Protein AF-A0A956MAB7-F1 (afdb_monomer)

Solvent-accessible surface area (backbone atoms only — not comparable to full-atom values): 13741 Å² total; per-residue (Å²): 109,73,68,58,56,50,53,51,51,50,54,50,52,55,70,69,35,67,64,70,61,47,49,61,51,50,52,51,50,52,50,54,28,49,24,45,18,50,66,54,43,54,78,48,31,44,80,53,11,63,65,54,69,24,70,67,49,50,51,52,26,51,51,50,52,51,51,53,50,50,58,40,40,75,70,73,56,81,72,71,64,54,64,58,54,50,52,50,41,56,52,46,49,50,51,51,51,52,50,43,53,55,43,59,75,68,66,63,94,67,61,44,68,36,81,35,53,45,53,61,56,67,74,43,52,90,70,72,66,57,66,68,52,43,61,41,47,49,49,24,47,50,38,32,52,50,8,60,57,35,34,77,78,36,53,67,51,7,50,50,32,37,54,26,14,54,23,35,30,52,47,36,51,52,49,51,51,53,53,50,49,55,52,48,55,52,52,51,53,50,53,50,26,51,49,51,28,46,41,57,75,65,69,60,57,47,88,78,48,85,70,55,76,79,88,81,68,63,89,82,61,54,70,67,58,37,49,53,50,28,56,62,47,57,64,59,56,66,68,58,51,55,51,51,59,62,68,69,57,79,131

pLDDT: mean 88.31, std 11.6, range [44.53, 98.56]

Secondary structure (DSSP, 8-state):
-HHHHHHHHHHHHHHH-HHHHHHHHHHHHHHHHHHHHHHHHHHHEES--TTTT-HHHHHHHHHHHHHHHHHHHHTT---SSHHHHHHHHHHHHHHHHHHHHHHHHTT----TT---EEHHHHHTGGGT--HHHIIIIIHHHHHHHHHHHHHHH-HHHHHHHHHHHHHHHHHHHHHHHHHHHHHHHHHHHHHHHHHHHHHHHH---TTTTTT---SSS-TT--HHHHHHHHHHHT---HHHHHHHHHHS---

Structure (mmCIF, N/CA/C/O backbone):
data_AF-A0A956MAB7-F1
#
_entry.id   AF-A0A956MAB7-F1
#
loop_
_atom_site.group_PDB
_atom_site.id
_atom_site.type_symbol
_atom_site.label_atom_id
_atom_site.label_alt_id
_atom_site.label_comp_id
_atom_site.label_asym_id
_atom_site.label_entity_id
_atom_site.label_seq_id
_atom_site.pdbx_PDB_ins_code
_atom_site.Cartn_x
_atom_site.Cartn_y
_atom_site.Cartn_z
_atom_site.occupancy
_atom_site.B_iso_or_equiv
_atom_site.auth_seq_id
_atom_site.auth_comp_id
_atom_site.auth_asym_id
_atom_site.auth_atom_id
_atom_site.pdbx_PDB_model_num
ATOM 1 N N . MET A 1 1 ? 14.364 19.807 41.928 1.00 77.69 1 MET A N 1
ATOM 2 C CA . MET A 1 1 ? 14.673 18.396 42.248 1.00 77.69 1 MET A CA 1
ATOM 3 C C . MET A 1 1 ? 13.519 17.436 41.933 1.00 77.69 1 MET A C 1
ATOM 5 O O . MET A 1 1 ? 13.716 16.604 41.065 1.00 77.69 1 MET A O 1
ATOM 9 N N . LYS A 1 2 ? 12.304 17.560 42.508 1.00 84.06 2 LYS A N 1
ATOM 10 C CA . LYS A 1 2 ? 11.172 16.647 42.184 1.00 84.06 2 LYS A CA 1
ATOM 11 C C . LYS A 1 2 ? 10.822 16.562 40.684 1.00 84.06 2 LYS A C 1
ATOM 13 O O . LYS A 1 2 ? 10.731 15.463 40.160 1.00 84.06 2 LYS A O 1
ATOM 18 N N . ARG A 1 3 ? 10.748 17.703 39.980 1.00 87.88 3 ARG A N 1
ATOM 19 C CA . ARG A 1 3 ? 10.489 17.728 38.523 1.00 87.88 3 ARG A CA 1
ATOM 20 C C . ARG A 1 3 ? 11.559 17.015 37.685 1.00 87.88 3 ARG A C 1
ATOM 22 O O . ARG A 1 3 ? 11.210 16.409 36.688 1.00 87.88 3 ARG A O 1
ATOM 29 N N . GLN A 1 4 ? 12.832 17.062 38.095 1.00 89.50 4 GLN A N 1
ATOM 30 C CA . GLN A 1 4 ? 13.919 16.366 37.387 1.00 89.50 4 GLN A CA 1
ATOM 31 C C . GLN A 1 4 ? 13.781 14.843 37.502 1.00 89.50 4 GLN A C 1
ATOM 33 O O . GLN A 1 4 ? 13.910 14.138 36.507 1.00 89.50 4 GLN A O 1
ATOM 38 N N . ILE A 1 5 ? 13.434 14.352 38.696 1.00 91.94 5 ILE A N 1
ATOM 39 C CA . ILE A 1 5 ? 13.221 12.921 38.948 1.00 91.94 5 ILE A CA 1
ATOM 40 C C . ILE A 1 5 ? 12.006 12.401 38.160 1.00 91.94 5 ILE A C 1
ATOM 42 O O . ILE A 1 5 ? 12.027 11.276 37.667 1.00 91.94 5 ILE A O 1
ATOM 46 N N . GLU A 1 6 ? 10.950 13.206 38.010 1.00 91.88 6 GLU A N 1
ATOM 47 C CA . GLU A 1 6 ? 9.780 12.844 37.194 1.00 91.88 6 GLU A CA 1
ATOM 48 C C . GLU A 1 6 ? 10.107 12.786 35.697 1.00 91.88 6 GLU A C 1
ATOM 50 O O . GLU A 1 6 ? 9.725 11.817 35.043 1.00 91.88 6 GLU A O 1
ATOM 55 N N . THR A 1 7 ? 10.872 13.746 35.164 1.00 91.38 7 THR A N 1
ATOM 56 C CA . THR A 1 7 ? 11.314 13.709 33.758 1.00 91.38 7 THR A CA 1
ATOM 57 C C . THR A 1 7 ? 12.232 12.526 33.455 1.00 91.38 7 THR A C 1
ATOM 59 O O . THR A 1 7 ? 12.091 11.908 32.404 1.00 91.38 7 THR A O 1
ATOM 62 N N . GLU A 1 8 ? 13.130 12.154 34.373 1.00 89.00 8 GLU A N 1
ATOM 63 C CA . GLU A 1 8 ? 14.005 10.984 34.196 1.00 89.00 8 GLU A CA 1
ATOM 64 C C . GLU A 1 8 ? 13.219 9.671 34.246 1.00 89.00 8 GLU A C 1
ATOM 66 O O . GLU A 1 8 ? 13.447 8.783 33.426 1.00 89.00 8 GLU A O 1
ATOM 71 N N . LYS A 1 9 ? 12.241 9.558 35.154 1.00 86.75 9 LYS A N 1
ATOM 72 C CA . LYS A 1 9 ? 11.353 8.388 35.214 1.00 86.75 9 LYS A CA 1
ATOM 73 C C . LYS A 1 9 ? 10.474 8.267 33.974 1.00 86.75 9 LYS A C 1
ATOM 75 O O . LYS A 1 9 ? 10.299 7.158 33.483 1.00 86.75 9 LYS A O 1
ATOM 80 N N . GLN A 1 10 ? 9.950 9.376 33.451 1.00 82.19 10 GLN A N 1
ATOM 81 C CA . GLN A 1 10 ? 9.183 9.371 32.202 1.00 82.19 10 GLN A CA 1
ATOM 82 C C . GLN A 1 10 ? 10.055 8.990 31.001 1.00 82.19 10 GLN A C 1
ATOM 84 O O . GLN A 1 10 ? 9.636 8.165 30.196 1.00 82.19 10 GLN A O 1
ATOM 89 N N . ALA A 1 11 ? 11.283 9.509 30.906 1.00 82.06 11 ALA A N 1
ATOM 90 C CA . ALA A 1 11 ? 12.219 9.123 29.850 1.00 82.06 11 ALA A CA 1
ATOM 91 C C . ALA A 1 11 ? 12.602 7.635 29.932 1.00 82.06 11 ALA A C 1
ATOM 93 O O . ALA A 1 11 ? 12.643 6.958 28.907 1.00 82.06 11 ALA A O 1
ATOM 94 N N . ALA A 1 12 ? 12.822 7.106 31.141 1.00 80.44 12 ALA A N 1
ATOM 95 C CA . ALA A 1 12 ? 13.094 5.687 31.356 1.00 80.44 12 ALA A CA 1
ATOM 96 C C . ALA A 1 12 ? 11.883 4.805 31.017 1.00 80.44 12 ALA A C 1
ATOM 98 O O . ALA A 1 12 ? 12.055 3.748 30.422 1.00 80.44 12 ALA A O 1
ATOM 99 N N . LEU A 1 13 ? 10.662 5.247 31.340 1.00 80.44 13 LEU A N 1
ATOM 100 C CA . LEU A 1 13 ? 9.434 4.527 30.997 1.00 80.44 13 LEU A CA 1
ATOM 101 C C . LEU A 1 13 ? 9.220 4.471 29.476 1.00 80.44 13 LEU A C 1
ATOM 103 O O . LEU A 1 13 ? 8.867 3.421 28.956 1.00 80.44 13 LEU A O 1
ATOM 107 N N . ILE A 1 14 ? 9.501 5.568 28.766 1.00 77.62 14 ILE A N 1
ATOM 108 C CA . ILE A 1 14 ? 9.440 5.626 27.296 1.00 77.62 14 ILE A CA 1
ATOM 109 C C . ILE A 1 14 ? 10.512 4.725 26.663 1.00 77.62 14 ILE A C 1
ATOM 111 O O . ILE A 1 14 ? 10.241 4.052 25.676 1.00 77.62 14 ILE A O 1
ATOM 115 N N . LEU A 1 15 ? 11.720 4.677 27.233 1.00 74.62 15 LEU A N 1
ATOM 116 C CA . LEU A 1 15 ? 12.797 3.792 26.769 1.00 74.62 15 LEU A CA 1
ATOM 117 C C . LEU A 1 15 ? 12.514 2.306 27.026 1.00 74.62 15 LEU A C 1
ATOM 119 O O . LEU A 1 15 ? 13.005 1.457 26.285 1.00 74.62 15 LEU A O 1
ATOM 123 N N . LEU A 1 16 ? 11.755 1.994 28.079 1.00 81.81 16 LEU A N 1
ATOM 124 C CA . LEU A 1 16 ? 11.389 0.630 28.457 1.00 81.81 16 LEU A CA 1
ATOM 125 C C . LEU A 1 16 ? 10.122 0.124 27.767 1.00 81.81 16 LEU A C 1
ATOM 127 O O . LEU A 1 16 ? 9.806 -1.052 27.931 1.00 81.81 16 LEU A O 1
ATOM 131 N N . ASP A 1 17 ? 9.411 0.964 27.010 1.00 82.50 17 ASP A N 1
ATOM 132 C CA . ASP A 1 17 ? 8.290 0.526 26.187 1.00 82.50 17 ASP A CA 1
ATOM 133 C C . ASP A 1 17 ? 8.794 0.109 24.790 1.00 82.50 17 ASP A C 1
ATOM 135 O O . ASP A 1 17 ? 8.961 0.960 23.907 1.00 82.50 17 ASP A O 1
ATOM 139 N N . PRO A 1 18 ? 9.052 -1.194 24.543 1.00 79.25 18 PRO A N 1
ATOM 140 C CA . PRO A 1 18 ? 9.514 -1.655 23.237 1.00 79.25 18 PRO A CA 1
ATOM 141 C C . PRO A 1 18 ? 8.520 -1.302 22.124 1.00 79.25 18 PRO A C 1
ATOM 143 O O . PRO A 1 18 ? 8.927 -1.123 20.976 1.00 79.25 18 PRO A O 1
ATOM 146 N N . TYR A 1 19 ? 7.231 -1.148 22.441 1.00 83.19 19 TYR A N 1
ATOM 147 C CA . TYR A 1 19 ? 6.206 -0.820 21.456 1.00 83.19 19 TYR A CA 1
ATOM 148 C C . TYR A 1 19 ? 6.326 0.625 20.962 1.00 83.19 19 TYR A C 1
ATOM 150 O O . TYR A 1 19 ? 6.157 0.872 19.765 1.00 83.19 19 TYR A O 1
ATOM 158 N N . GLY A 1 20 ? 6.721 1.555 21.838 1.00 84.69 20 GLY A N 1
ATOM 159 C CA . GLY A 1 20 ? 6.906 2.966 21.498 1.00 84.69 20 GLY A CA 1
ATOM 160 C C . GLY A 1 20 ? 8.005 3.214 20.458 1.00 84.69 20 GLY A C 1
ATOM 161 O O . GLY A 1 20 ? 7.864 4.097 19.615 1.00 84.69 20 GLY A O 1
ATOM 162 N N . VAL A 1 21 ? 9.078 2.412 20.463 1.00 85.81 21 VAL A N 1
ATOM 163 C CA . VAL A 1 21 ? 10.173 2.512 19.474 1.00 85.81 21 VAL A CA 1
ATOM 164 C C . VAL A 1 21 ? 9.879 1.702 18.207 1.00 85.81 21 VAL A C 1
ATOM 166 O O . VAL A 1 21 ? 10.223 2.127 17.102 1.00 85.81 21 VAL A O 1
ATOM 169 N N . LEU A 1 22 ? 9.218 0.547 18.332 1.00 88.31 22 LEU A N 1
ATOM 170 C CA . LEU A 1 22 ? 8.897 -0.306 17.184 1.00 88.31 22 LEU A CA 1
ATOM 171 C C . LEU A 1 22 ? 7.858 0.328 16.257 1.00 88.31 22 LEU A C 1
ATOM 173 O O . LEU A 1 22 ? 7.963 0.194 15.040 1.00 88.31 22 LEU A O 1
ATOM 177 N N . GLN A 1 23 ? 6.879 1.050 16.799 1.00 88.75 23 GLN A N 1
ATOM 178 C CA . GLN A 1 23 ? 5.820 1.662 16.003 1.00 88.75 23 GLN A CA 1
ATOM 179 C C . GLN A 1 23 ? 6.329 2.678 14.952 1.00 88.75 23 GLN A C 1
ATOM 181 O O . GLN A 1 23 ? 6.005 2.505 13.772 1.00 88.75 23 GLN A O 1
ATOM 186 N N . PRO A 1 24 ? 7.138 3.706 15.288 1.00 91.38 24 PRO A N 1
ATOM 187 C CA . PRO A 1 24 ? 7.669 4.633 14.287 1.00 91.38 24 PRO A CA 1
ATOM 188 C C . PRO A 1 24 ? 8.590 3.933 13.281 1.00 91.38 24 PRO A C 1
ATOM 190 O O . PRO A 1 24 ? 8.594 4.298 12.105 1.00 91.38 24 PRO A O 1
ATOM 193 N N . LEU A 1 25 ? 9.322 2.897 13.707 1.00 91.12 25 LEU A N 1
ATOM 194 C CA . LEU A 1 25 ? 10.150 2.089 12.813 1.00 91.12 25 LEU A CA 1
ATOM 195 C C . LEU A 1 25 ? 9.299 1.320 11.791 1.00 91.12 25 LEU A C 1
ATOM 197 O O . LEU A 1 25 ? 9.624 1.315 10.605 1.00 91.12 25 LEU A O 1
ATOM 201 N N . LEU A 1 26 ? 8.193 0.712 12.226 1.00 90.12 26 LEU A N 1
ATOM 202 C CA . LEU A 1 26 ? 7.250 0.026 11.342 1.00 90.12 26 LEU A CA 1
ATOM 203 C C . LEU A 1 26 ? 6.593 0.998 10.360 1.00 90.12 26 LEU A C 1
ATOM 205 O O . LEU A 1 26 ? 6.512 0.687 9.173 1.00 90.12 26 LEU A O 1
ATOM 209 N N . PHE A 1 27 ? 6.194 2.191 10.813 1.00 92.06 27 PHE A N 1
ATOM 210 C CA . PHE A 1 27 ? 5.664 3.228 9.921 1.00 92.06 27 PHE A CA 1
ATOM 211 C C . PHE A 1 27 ? 6.694 3.682 8.889 1.00 92.06 27 PHE A C 1
ATOM 213 O O . PHE A 1 27 ? 6.366 3.821 7.710 1.00 92.06 27 PHE A O 1
ATOM 220 N N . PHE A 1 28 ? 7.944 3.875 9.309 1.00 93.88 28 PHE A N 1
ATOM 221 C CA . PHE A 1 28 ? 9.033 4.206 8.398 1.00 93.88 28 PHE A CA 1
ATOM 222 C C . PHE A 1 28 ? 9.248 3.096 7.364 1.00 93.88 28 PHE A C 1
ATOM 224 O O . PHE A 1 28 ? 9.300 3.362 6.164 1.00 93.88 28 PHE A O 1
ATOM 231 N N . PHE A 1 29 ? 9.293 1.839 7.804 1.00 9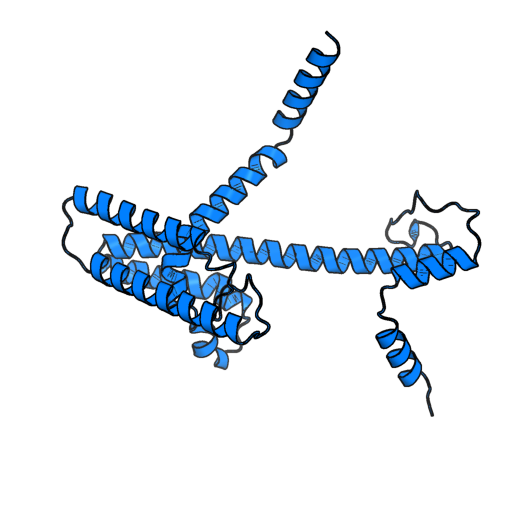4.31 29 PHE A N 1
ATOM 232 C CA . PHE A 1 29 ? 9.450 0.689 6.920 1.00 94.31 29 PHE A CA 1
ATOM 233 C C . PHE A 1 29 ? 8.279 0.540 5.936 1.00 94.31 29 PHE A C 1
ATOM 235 O O . PHE A 1 29 ? 8.487 0.306 4.743 1.00 94.31 29 PHE A O 1
ATOM 242 N N . GLN A 1 30 ? 7.045 0.748 6.398 1.00 94.12 30 GLN A N 1
ATOM 243 C CA . GLN A 1 30 ? 5.849 0.754 5.556 1.00 94.12 30 GLN A CA 1
ATOM 244 C C . GLN A 1 30 ? 5.873 1.901 4.533 1.00 94.12 30 GLN A C 1
ATOM 246 O O . GLN A 1 30 ? 5.451 1.717 3.390 1.00 94.12 30 GLN A O 1
ATOM 251 N N . ALA A 1 31 ? 6.389 3.074 4.909 1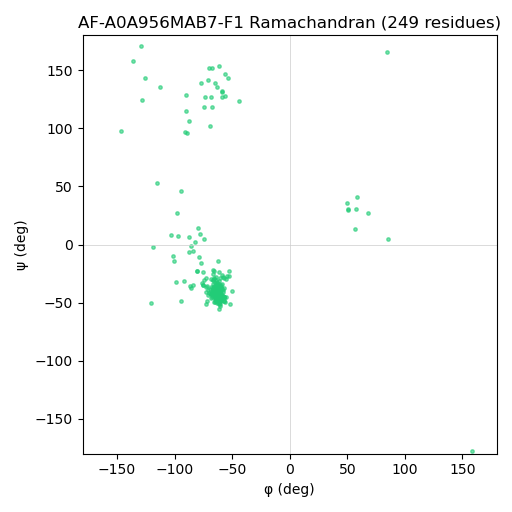.00 95.62 31 ALA A N 1
ATOM 252 C CA . ALA A 1 31 ? 6.548 4.197 3.992 1.00 95.62 31 ALA A CA 1
ATOM 253 C C . ALA A 1 31 ? 7.573 3.879 2.894 1.00 95.62 31 ALA A C 1
ATOM 255 O O . ALA A 1 31 ? 7.257 4.020 1.714 1.00 95.62 31 ALA A O 1
ATOM 256 N N . VAL A 1 32 ? 8.755 3.375 3.269 1.00 96.25 32 VAL A N 1
ATOM 257 C CA . VAL A 1 32 ? 9.825 3.017 2.323 1.00 96.25 32 VAL A CA 1
ATOM 258 C C . VAL A 1 32 ? 9.370 1.922 1.362 1.00 96.25 32 VAL A C 1
ATOM 260 O O . VAL A 1 32 ? 9.464 2.091 0.146 1.00 96.25 32 VAL A O 1
ATOM 263 N N . THR A 1 33 ? 8.812 0.827 1.882 1.00 96.94 33 THR A N 1
ATOM 264 C CA . THR A 1 33 ? 8.261 -0.251 1.042 1.00 96.94 33 THR A CA 1
ATOM 265 C C . THR A 1 33 ? 7.133 0.258 0.148 1.00 96.94 33 THR A C 1
ATOM 267 O O . THR A 1 33 ? 7.063 -0.126 -1.017 1.00 96.94 33 THR A O 1
ATOM 270 N N . GLY A 1 34 ? 6.315 1.193 0.640 1.00 97.12 34 GLY A N 1
ATOM 271 C CA . GLY A 1 34 ? 5.271 1.860 -0.130 1.00 97.12 34 GLY A CA 1
ATOM 272 C C . GLY A 1 34 ? 5.780 2.767 -1.256 1.00 97.12 34 GLY A C 1
ATOM 273 O O . GLY A 1 34 ? 5.082 2.922 -2.263 1.00 97.12 34 GLY A O 1
ATOM 274 N N . TRP A 1 35 ? 6.960 3.377 -1.116 1.00 97.81 35 TRP A N 1
ATOM 275 C CA . TRP A 1 35 ? 7.603 4.164 -2.180 1.00 97.81 35 TRP A CA 1
ATOM 276 C C . TRP A 1 35 ? 8.215 3.279 -3.259 1.00 97.81 35 TRP A C 1
ATOM 278 O O . TRP A 1 35 ? 8.177 3.638 -4.430 1.00 97.81 35 TRP A O 1
ATOM 288 N N . VAL A 1 36 ? 8.749 2.116 -2.887 1.00 98.12 36 VAL A N 1
ATOM 289 C CA . VAL A 1 36 ? 9.256 1.146 -3.862 1.00 98.12 36 VAL A CA 1
ATOM 290 C C . VAL A 1 36 ? 8.088 0.488 -4.601 1.00 98.12 36 VAL A C 1
ATOM 292 O O . VAL A 1 36 ? 8.082 0.446 -5.830 1.00 98.12 36 VAL A O 1
ATOM 295 N N . SER A 1 37 ? 7.070 0.010 -3.881 1.00 98.06 37 SER A N 1
ATOM 296 C CA . SER A 1 37 ? 5.949 -0.739 -4.466 1.00 98.06 37 SER A CA 1
ATOM 297 C C . SER A 1 37 ? 5.140 0.083 -5.469 1.00 98.06 37 SER A C 1
ATOM 299 O O . SER A 1 37 ? 4.752 -0.437 -6.513 1.00 98.06 37 SER A O 1
ATOM 301 N N . VAL A 1 38 ? 4.933 1.382 -5.217 1.00 98.12 38 VAL A N 1
ATOM 302 C CA . VAL A 1 38 ? 4.117 2.229 -6.104 1.00 98.12 38 VAL A CA 1
ATOM 303 C C . VAL A 1 38 ? 4.696 2.318 -7.519 1.00 98.12 38 VAL A C 1
ATOM 305 O O . VAL A 1 38 ? 3.953 2.537 -8.473 1.00 98.12 38 VAL A O 1
ATOM 308 N N . THR A 1 39 ? 6.004 2.081 -7.672 1.00 98.00 39 THR A N 1
ATOM 309 C CA . THR A 1 39 ? 6.679 2.070 -8.978 1.00 98.00 39 THR A CA 1
ATOM 310 C C . THR A 1 39 ? 6.187 0.960 -9.900 1.00 98.00 39 THR A C 1
ATOM 312 O O . THR A 1 39 ? 6.133 1.156 -11.111 1.00 98.00 39 THR A O 1
ATOM 315 N N . VAL A 1 40 ? 5.762 -0.175 -9.336 1.00 98.12 40 VAL A N 1
ATOM 316 C CA . VAL A 1 40 ? 5.179 -1.293 -10.092 1.00 98.12 40 VAL A CA 1
ATOM 317 C C . VAL A 1 40 ? 3.653 -1.284 -10.047 1.00 98.12 40 VAL A C 1
ATOM 319 O O . VAL A 1 40 ? 3.010 -1.642 -11.031 1.00 98.12 40 VAL A O 1
ATOM 322 N N . GLU A 1 41 ? 3.047 -0.816 -8.952 1.00 98.12 41 GLU A N 1
ATOM 323 C CA . GLU A 1 41 ? 1.585 -0.791 -8.795 1.00 98.12 41 GLU A CA 1
ATOM 324 C C . GLU A 1 41 ? 0.888 0.019 -9.879 1.00 98.12 41 GLU A C 1
ATOM 326 O O . GLU A 1 41 ? -0.153 -0.405 -10.372 1.00 98.12 41 GLU A O 1
ATOM 331 N N . VAL A 1 42 ? 1.481 1.144 -10.285 1.00 98.12 42 VAL A N 1
ATOM 332 C CA . VAL A 1 42 ? 0.971 2.024 -11.349 1.00 98.12 42 VAL A CA 1
ATOM 333 C C . VAL A 1 42 ? 0.719 1.279 -12.667 1.00 98.12 42 VAL A C 1
ATOM 335 O O . VAL A 1 42 ? -0.160 1.679 -13.430 1.00 98.12 42 VAL A O 1
ATOM 338 N N . PHE A 1 43 ? 1.447 0.188 -12.921 1.00 98.12 43 PHE A N 1
ATOM 339 C CA . PHE A 1 43 ? 1.249 -0.670 -14.090 1.00 98.12 43 PHE A CA 1
ATOM 340 C C . PHE A 1 43 ? 0.284 -1.829 -13.831 1.00 98.12 43 PHE A C 1
ATOM 342 O O . PHE A 1 43 ? -0.406 -2.270 -14.745 1.00 98.12 43 PHE A O 1
ATOM 349 N N . LEU A 1 44 ? 0.236 -2.334 -12.598 1.00 97.94 44 LEU A N 1
ATOM 350 C CA . LEU A 1 44 ? -0.593 -3.483 -12.227 1.00 97.94 44 LEU A CA 1
ATOM 351 C C . LEU A 1 44 ? -2.053 -3.115 -11.980 1.00 97.94 44 LEU A C 1
ATOM 353 O O . LEU A 1 44 ? -2.914 -3.993 -12.048 1.00 97.94 44 LEU A O 1
ATOM 357 N N . ARG A 1 45 ? -2.334 -1.850 -11.658 1.00 97.81 45 ARG A N 1
ATOM 358 C CA . ARG A 1 45 ? -3.637 -1.422 -11.153 1.00 97.81 45 ARG A CA 1
ATOM 359 C C . ARG A 1 45 ? -4.117 -0.131 -11.796 1.00 97.81 45 ARG A C 1
ATOM 361 O O . ARG A 1 45 ? -3.331 0.680 -12.285 1.00 97.81 45 ARG A O 1
ATOM 368 N N . PHE A 1 46 ? -5.426 0.062 -11.744 1.00 96.81 46 PHE A N 1
ATOM 369 C CA . PHE A 1 46 ? -6.110 1.283 -12.148 1.00 96.81 46 PHE A CA 1
ATOM 370 C C . PHE A 1 46 ? -7.065 1.755 -11.035 1.00 96.81 46 PHE A C 1
ATOM 372 O O . PHE A 1 46 ? -7.235 1.082 -10.022 1.00 96.81 46 PHE A O 1
ATOM 379 N N . ASP A 1 47 ? -7.629 2.957 -11.159 1.00 96.88 47 ASP A N 1
ATOM 380 C CA . ASP A 1 47 ? -8.576 3.543 -10.191 1.00 96.88 47 ASP A CA 1
ATOM 381 C C . ASP A 1 47 ? -8.075 3.711 -8.741 1.00 96.88 47 ASP A C 1
ATOM 383 O O . ASP A 1 47 ? -8.814 3.543 -7.766 1.00 96.88 47 ASP A O 1
ATOM 387 N N . PHE A 1 48 ? -6.825 4.139 -8.565 1.00 98.00 48 PHE A N 1
ATOM 388 C CA . PHE A 1 48 ? -6.261 4.442 -7.243 1.00 98.00 48 PHE A CA 1
ATOM 389 C C . PHE A 1 48 ? -7.062 5.480 -6.450 1.00 98.00 48 PHE A C 1
ATOM 391 O O . PHE A 1 48 ? -7.599 6.437 -7.005 1.00 98.00 48 PHE A O 1
ATOM 398 N N . GLY A 1 49 ? -7.086 5.345 -5.126 1.00 97.81 49 GLY A N 1
ATOM 399 C CA . GLY A 1 49 ? -7.586 6.367 -4.212 1.00 97.81 49 GLY A CA 1
ATOM 400 C C . GLY A 1 49 ? -6.669 7.596 -4.133 1.00 97.81 49 GLY A C 1
ATOM 401 O O . GLY A 1 49 ? -5.452 7.513 -4.313 1.00 97.81 49 GLY A O 1
ATOM 402 N N . GLU A 1 50 ? -7.252 8.758 -3.831 1.00 97.56 50 GLU A N 1
ATOM 403 C CA . GLU A 1 50 ? -6.531 10.037 -3.787 1.00 97.56 50 GLU A CA 1
ATOM 404 C C . GLU A 1 50 ? -5.396 10.066 -2.755 1.00 97.56 50 GLU A C 1
ATOM 406 O O . GLU A 1 50 ? -4.304 10.561 -3.059 1.00 97.56 50 GLU A O 1
ATOM 411 N N . ARG A 1 51 ? -5.655 9.537 -1.549 1.00 96.94 51 ARG A N 1
ATOM 412 C CA . ARG A 1 51 ? -4.677 9.475 -0.454 1.00 96.94 51 ARG A CA 1
ATOM 413 C C . ARG A 1 51 ? -3.648 8.378 -0.687 1.00 96.94 51 ARG A C 1
ATOM 415 O O . ARG A 1 51 ? -2.488 8.552 -0.320 1.00 96.94 51 ARG A O 1
ATOM 422 N N . TYR A 1 52 ? -4.057 7.279 -1.320 1.00 96.88 52 TYR A N 1
ATOM 423 C CA . TYR A 1 52 ? -3.162 6.172 -1.643 1.00 96.88 52 TYR A CA 1
ATOM 424 C C . TYR A 1 52 ? -2.033 6.605 -2.587 1.00 96.88 52 TYR A C 1
ATOM 426 O O . TYR A 1 52 ? -0.856 6.383 -2.288 1.00 96.88 52 TYR A O 1
ATOM 434 N N . LEU A 1 53 ? -2.390 7.260 -3.699 1.00 97.44 53 LEU A N 1
ATOM 435 C CA . LEU A 1 53 ? -1.451 7.771 -4.701 1.00 97.44 53 LEU A CA 1
ATOM 436 C C . LEU A 1 53 ? -1.107 9.248 -4.446 1.00 97.44 53 LEU A C 1
ATOM 438 O O . LEU A 1 53 ? -1.166 10.071 -5.353 1.00 97.44 53 LEU A O 1
ATOM 442 N N . SER A 1 54 ? -0.807 9.619 -3.199 1.00 97.56 54 SER A N 1
ATOM 443 C CA . SER A 1 54 ? -0.520 11.015 -2.840 1.00 97.56 54 SER A CA 1
ATOM 444 C C . SER A 1 54 ? 0.708 11.582 -3.573 1.00 97.56 54 SER A C 1
ATOM 446 O O . SER A 1 54 ? 1.634 10.854 -3.933 1.00 97.56 54 SER A O 1
ATOM 448 N N . TRP A 1 55 ? 0.750 12.910 -3.755 1.00 97.75 55 TRP A N 1
ATOM 449 C CA . TRP A 1 55 ? 1.898 13.597 -4.371 1.00 97.75 55 TRP A CA 1
ATOM 450 C C . TRP A 1 55 ? 3.207 13.330 -3.631 1.00 97.75 55 TRP A C 1
ATOM 452 O O . TRP A 1 55 ? 4.236 13.140 -4.269 1.00 97.75 55 TRP A O 1
ATOM 462 N N . LEU A 1 56 ? 3.154 13.261 -2.298 1.00 97.38 56 LEU A N 1
ATOM 463 C CA . LEU A 1 56 ? 4.317 12.959 -1.470 1.00 97.38 56 LEU A CA 1
ATOM 464 C C . LEU A 1 56 ? 4.858 11.552 -1.760 1.00 97.38 56 LEU A C 1
ATOM 466 O O . LEU A 1 56 ? 6.060 11.379 -1.942 1.00 97.38 56 LEU A O 1
ATOM 470 N N . ARG A 1 57 ? 3.969 10.554 -1.860 1.00 97.00 57 ARG A N 1
ATOM 471 C CA . ARG A 1 57 ? 4.353 9.173 -2.175 1.00 97.00 57 ARG A CA 1
ATOM 472 C C . ARG A 1 57 ? 4.972 9.064 -3.570 1.00 97.00 57 ARG A C 1
ATOM 474 O O . ARG A 1 57 ? 5.990 8.397 -3.718 1.00 97.00 57 ARG A O 1
ATOM 481 N N . LEU A 1 58 ? 4.391 9.741 -4.566 1.00 97.88 58 LEU A N 1
ATOM 482 C CA . LEU A 1 58 ? 4.937 9.787 -5.927 1.00 97.88 58 LEU A CA 1
ATOM 483 C C . LEU A 1 58 ? 6.293 10.492 -5.981 1.00 97.88 58 LEU A C 1
ATOM 485 O O . LEU A 1 58 ? 7.214 9.978 -6.604 1.00 97.88 58 LEU A O 1
ATOM 489 N N . TYR A 1 59 ? 6.436 11.628 -5.297 1.00 98.06 59 TYR A N 1
ATOM 490 C CA . TYR A 1 59 ? 7.699 12.359 -5.224 1.00 98.06 59 TYR A CA 1
ATOM 491 C C . TYR A 1 59 ? 8.828 11.478 -4.680 1.00 98.06 59 TYR A C 1
ATOM 493 O O . TYR A 1 59 ? 9.869 11.354 -5.321 1.00 98.06 59 TYR A O 1
ATOM 501 N N . PHE A 1 60 ? 8.603 10.797 -3.552 1.00 98.12 60 PHE A N 1
ATOM 502 C CA . PHE A 1 60 ? 9.608 9.891 -2.996 1.00 98.12 60 PHE A CA 1
ATOM 503 C C . PHE A 1 60 ? 9.894 8.693 -3.902 1.00 98.12 60 PHE A C 1
ATOM 505 O O . PHE A 1 60 ? 11.054 8.311 -4.030 1.00 98.12 60 PHE A O 1
ATOM 512 N N . ALA A 1 61 ? 8.883 8.144 -4.579 1.00 97.56 61 ALA A N 1
ATOM 513 C CA . ALA A 1 61 ? 9.086 7.088 -5.567 1.00 97.56 61 ALA A CA 1
ATOM 514 C C . ALA A 1 61 ? 9.963 7.556 -6.744 1.00 97.56 61 ALA A C 1
ATOM 516 O O . ALA A 1 61 ? 10.888 6.846 -7.137 1.00 97.56 61 ALA A O 1
ATOM 517 N N . TYR A 1 62 ? 9.741 8.773 -7.261 1.00 97.31 62 TYR A N 1
ATOM 518 C CA . TYR A 1 62 ? 10.599 9.366 -8.293 1.00 97.31 62 TYR A CA 1
ATOM 519 C C . TYR A 1 62 ? 12.025 9.573 -7.794 1.00 97.31 62 TYR A C 1
ATOM 521 O O . TYR A 1 62 ? 12.966 9.189 -8.485 1.00 97.31 62 TYR A O 1
ATOM 529 N N . CYS A 1 63 ? 12.202 10.134 -6.593 1.00 97.00 63 CYS A N 1
ATOM 530 C CA . CYS A 1 63 ? 13.525 10.301 -5.999 1.00 97.00 63 CYS A CA 1
ATOM 531 C C . CYS A 1 63 ? 14.253 8.961 -5.890 1.00 97.00 63 CYS A C 1
ATOM 533 O O . CYS A 1 63 ? 15.420 8.878 -6.258 1.00 97.00 63 CYS A O 1
ATOM 535 N N . LEU A 1 64 ? 13.569 7.914 -5.425 1.00 95.88 64 LEU A N 1
ATOM 536 C CA . LEU A 1 64 ? 14.155 6.588 -5.254 1.00 95.88 64 LEU A CA 1
ATOM 537 C C . LEU A 1 64 ? 14.620 6.009 -6.598 1.00 95.88 64 LEU A C 1
ATOM 539 O O . LEU A 1 64 ? 15.757 5.558 -6.710 1.00 95.88 64 LEU A O 1
ATOM 543 N N . ILE A 1 65 ? 13.777 6.086 -7.630 1.00 93.50 65 ILE A N 1
ATOM 544 C CA . ILE A 1 65 ? 14.131 5.644 -8.984 1.00 93.50 65 ILE A CA 1
ATOM 545 C C . ILE A 1 65 ? 15.331 6.429 -9.525 1.00 93.50 65 ILE A C 1
ATOM 547 O O . ILE A 1 65 ? 16.266 5.831 -10.049 1.00 93.50 65 ILE A O 1
ATOM 551 N N . VAL A 1 66 ? 15.330 7.759 -9.395 1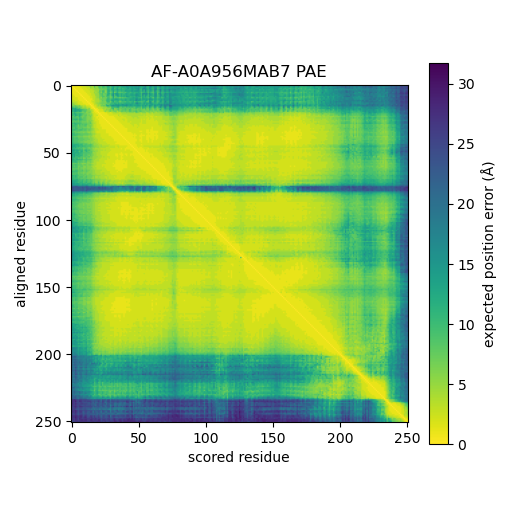.00 92.56 66 VAL A N 1
ATOM 552 C CA . VAL A 1 66 ? 16.437 8.604 -9.872 1.00 92.56 66 VAL A CA 1
ATOM 553 C C . VAL A 1 66 ? 17.735 8.250 -9.151 1.00 92.56 66 VAL A C 1
ATOM 555 O O . VAL A 1 66 ? 18.767 8.112 -9.801 1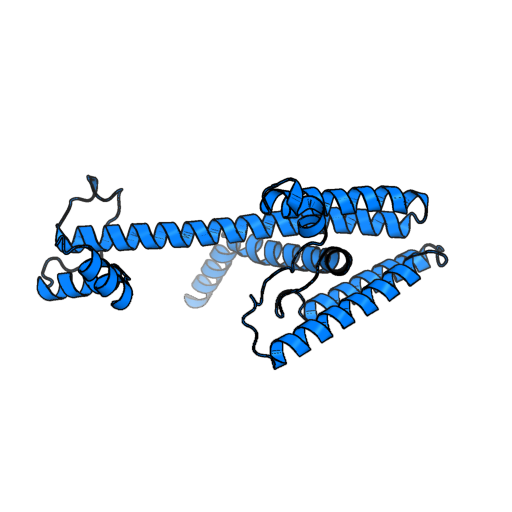.00 92.56 66 VAL A O 1
ATOM 558 N N . TRP A 1 67 ? 17.687 8.038 -7.834 1.00 93.75 67 TRP A N 1
ATOM 559 C CA . TRP A 1 67 ? 18.834 7.568 -7.056 1.00 93.75 67 TRP A CA 1
ATOM 560 C C . TRP A 1 67 ? 19.331 6.206 -7.536 1.00 93.75 67 TRP A C 1
ATOM 562 O O . TRP A 1 67 ? 20.533 6.020 -7.714 1.00 93.75 67 TRP A O 1
ATOM 572 N N . PHE A 1 68 ? 18.418 5.270 -7.789 1.00 90.75 68 PHE A N 1
ATOM 573 C CA . PHE A 1 68 ? 18.760 3.944 -8.288 1.00 90.75 68 PHE A CA 1
ATOM 574 C C . PHE A 1 68 ? 19.455 4.008 -9.657 1.00 90.75 68 PHE A C 1
ATOM 576 O O . PHE A 1 68 ? 20.508 3.397 -9.840 1.00 90.75 68 PHE A O 1
ATOM 583 N N . VAL A 1 69 ? 18.936 4.819 -10.586 1.00 88.38 69 VAL A N 1
ATOM 584 C CA . VAL A 1 69 ? 19.580 5.073 -11.886 1.00 88.38 69 VAL A CA 1
ATOM 585 C C . VAL A 1 69 ? 20.930 5.749 -11.720 1.00 88.38 69 VAL A C 1
ATOM 587 O O . VAL A 1 69 ? 21.882 5.358 -12.382 1.00 88.38 69 VAL A O 1
ATOM 590 N N . PHE A 1 70 ? 21.035 6.747 -10.844 1.00 90.00 70 PHE A N 1
ATOM 591 C CA . PHE A 1 70 ? 22.280 7.472 -10.610 1.00 90.00 70 PHE A CA 1
ATOM 592 C C . PHE A 1 70 ? 23.397 6.540 -10.125 1.00 90.00 70 PHE A C 1
ATOM 594 O O . PHE A 1 70 ? 24.490 6.539 -10.690 1.00 90.00 70 PHE A O 1
ATOM 601 N N . PHE A 1 71 ? 23.118 5.697 -9.126 1.00 88.56 71 PHE A N 1
ATOM 602 C CA . PHE A 1 71 ? 24.092 4.714 -8.645 1.00 88.56 71 PHE A CA 1
ATOM 603 C C . PHE A 1 71 ? 24.447 3.683 -9.714 1.00 88.56 71 PHE A C 1
ATOM 605 O O . PHE A 1 71 ? 25.596 3.252 -9.801 1.00 88.56 71 PHE A O 1
ATOM 612 N N . ASN A 1 72 ? 23.486 3.315 -10.558 1.00 85.12 72 ASN A N 1
ATOM 613 C CA . ASN A 1 72 ? 23.751 2.406 -11.656 1.00 85.12 72 ASN A CA 1
ATOM 614 C C . ASN A 1 72 ? 24.600 3.033 -12.775 1.00 85.12 72 ASN A C 1
ATOM 616 O O . ASN A 1 72 ? 25.518 2.397 -13.293 1.00 85.12 72 ASN A O 1
ATOM 620 N N . ALA A 1 73 ? 24.349 4.299 -13.096 1.00 86.88 73 ALA A N 1
ATOM 621 C CA . ALA A 1 73 ? 25.142 5.072 -14.038 1.00 86.88 73 ALA A CA 1
ATOM 622 C C . ALA A 1 73 ? 26.598 5.196 -13.572 1.00 86.88 73 ALA A C 1
ATOM 624 O O . ALA A 1 73 ? 27.517 5.026 -14.371 1.00 86.88 73 ALA A O 1
ATOM 625 N N . LEU A 1 74 ? 26.809 5.417 -12.268 1.00 87.75 74 LEU A N 1
ATOM 626 C CA . LEU A 1 74 ? 28.137 5.426 -11.651 1.00 87.75 74 LEU A CA 1
ATOM 627 C C . LEU A 1 74 ? 28.852 4.070 -11.791 1.00 87.75 74 LEU A C 1
ATOM 629 O O . LEU A 1 74 ? 30.071 4.021 -11.925 1.00 87.75 74 LEU A O 1
ATOM 633 N N . ALA A 1 75 ? 28.095 2.971 -11.818 1.00 83.44 75 ALA A N 1
ATOM 634 C CA . ALA A 1 75 ? 28.602 1.622 -12.060 1.00 83.44 75 ALA A CA 1
ATOM 635 C C . ALA A 1 75 ? 28.863 1.306 -13.556 1.00 83.44 75 ALA A C 1
ATOM 637 O O . ALA A 1 75 ? 29.084 0.147 -13.900 1.00 83.44 75 ALA A O 1
ATOM 638 N N . ASN A 1 76 ? 28.895 2.324 -14.432 1.00 70.31 76 ASN A N 1
ATOM 639 C CA . ASN A 1 76 ? 29.206 2.271 -15.872 1.00 70.31 76 ASN A CA 1
ATOM 640 C C . ASN A 1 76 ? 28.185 1.549 -16.772 1.00 70.31 76 ASN A C 1
ATOM 642 O O . ASN A 1 76 ? 28.551 1.082 -17.850 1.00 70.31 76 ASN A O 1
ATOM 646 N N . ASN A 1 77 ? 26.904 1.499 -16.393 1.00 68.19 77 ASN A N 1
ATOM 647 C CA . ASN A 1 77 ? 25.856 0.852 -17.197 1.00 68.19 77 ASN A CA 1
ATOM 648 C C . ASN A 1 77 ? 24.791 1.848 -17.699 1.00 68.19 77 ASN A C 1
ATOM 650 O O . ASN A 1 77 ? 23.595 1.689 -17.490 1.00 68.19 77 ASN A O 1
ATOM 654 N N . LEU A 1 78 ? 25.231 2.923 -18.363 1.00 59.28 78 LEU A N 1
ATOM 655 C CA . LEU A 1 78 ? 24.357 4.004 -18.852 1.00 59.28 78 LEU A CA 1
ATOM 656 C C . LEU A 1 78 ? 23.510 3.653 -20.098 1.00 59.28 78 LEU A C 1
ATOM 658 O O . LEU A 1 78 ? 22.811 4.520 -20.620 1.00 59.28 78 LEU A O 1
ATOM 662 N N . GLY A 1 79 ? 23.548 2.409 -20.581 1.00 66.88 79 GLY A N 1
ATOM 663 C CA . GLY A 1 79 ? 22.704 1.924 -21.677 1.00 66.88 79 GLY A CA 1
ATOM 664 C C . GLY A 1 79 ? 21.698 0.888 -21.179 1.00 66.88 79 GLY A C 1
ATOM 665 O O . GLY A 1 79 ? 22.074 -0.000 -20.425 1.00 66.88 79 GLY A O 1
ATOM 666 N N . GLY A 1 80 ? 20.430 0.977 -21.593 1.00 77.19 80 GLY A N 1
ATOM 667 C CA . GLY A 1 80 ? 19.442 -0.046 -21.240 1.00 77.19 80 GLY A CA 1
ATOM 668 C C . GLY A 1 80 ? 17.987 0.399 -21.322 1.00 77.19 80 GLY A C 1
ATOM 669 O O . GLY A 1 80 ? 17.666 1.533 -21.684 1.00 77.19 80 GLY A O 1
ATOM 670 N N . TRP A 1 81 ? 17.096 -0.518 -20.949 1.00 88.38 81 TRP A N 1
ATOM 671 C CA . TRP A 1 81 ? 15.643 -0.311 -20.939 1.00 88.38 81 TRP A CA 1
ATOM 672 C C . TRP A 1 81 ? 15.168 0.491 -19.724 1.00 88.38 81 TRP A C 1
ATOM 674 O O . TRP A 1 81 ? 14.023 0.949 -19.691 1.00 88.38 81 TRP A O 1
ATOM 684 N N . VAL A 1 82 ? 16.049 0.699 -18.741 1.00 88.31 82 VAL A N 1
ATOM 685 C CA . VAL A 1 82 ? 15.766 1.420 -17.494 1.00 88.31 82 VAL A CA 1
ATOM 686 C C . VAL A 1 82 ? 15.151 2.799 -17.756 1.00 88.31 82 VAL A C 1
ATOM 688 O O . VAL A 1 82 ? 14.081 3.098 -17.229 1.00 88.31 82 VAL A O 1
ATOM 691 N N . GLY A 1 83 ? 15.765 3.622 -18.614 1.00 88.38 83 GLY A N 1
ATOM 692 C CA . GLY A 1 83 ? 15.257 4.967 -18.914 1.00 88.38 83 GLY A CA 1
ATOM 693 C C . GLY A 1 83 ? 13.847 4.953 -19.516 1.00 88.38 83 GLY A C 1
ATOM 694 O O . GLY A 1 83 ? 12.994 5.753 -19.129 1.00 88.38 83 GLY A O 1
ATOM 695 N N . THR A 1 84 ? 13.572 3.993 -20.403 1.00 91.56 84 THR A N 1
ATOM 696 C CA . THR A 1 84 ? 12.253 3.815 -21.023 1.00 91.56 84 THR A CA 1
ATOM 697 C C . THR A 1 84 ? 11.198 3.429 -19.993 1.00 91.56 84 THR A C 1
ATOM 699 O O . THR A 1 84 ? 10.135 4.046 -19.956 1.00 91.56 84 THR A O 1
ATOM 702 N N . VAL A 1 85 ? 11.483 2.456 -19.121 1.00 92.44 85 VAL A N 1
ATOM 703 C CA . VAL A 1 85 ? 10.532 2.024 -18.082 1.00 92.44 85 VAL A CA 1
ATOM 704 C C . VAL A 1 85 ? 10.231 3.154 -17.100 1.00 92.44 85 VAL A C 1
ATOM 706 O O . VAL A 1 85 ? 9.082 3.335 -16.703 1.00 92.44 85 VAL A O 1
ATOM 709 N N . ILE A 1 86 ? 11.227 3.972 -16.763 1.00 92.50 86 ILE A N 1
ATOM 710 C CA . ILE A 1 86 ? 11.037 5.143 -15.901 1.00 92.50 86 ILE A CA 1
ATOM 711 C C . ILE A 1 86 ? 10.163 6.191 -16.582 1.00 92.50 86 ILE A C 1
ATOM 713 O O . ILE A 1 86 ? 9.241 6.712 -15.958 1.00 92.50 86 ILE A O 1
ATOM 717 N N . GLY A 1 87 ? 10.406 6.470 -17.865 1.00 94.62 87 GLY A N 1
ATOM 718 C CA . GLY A 1 87 ? 9.549 7.357 -18.650 1.00 94.62 87 GLY A CA 1
ATOM 719 C C . GLY A 1 87 ? 8.097 6.874 -18.668 1.00 94.62 87 GLY A C 1
ATOM 720 O O . GLY A 1 87 ? 7.183 7.654 -18.400 1.00 94.62 87 GLY A O 1
ATOM 721 N N . LEU A 1 88 ? 7.884 5.572 -18.889 1.00 96.62 88 LEU A N 1
ATOM 722 C CA . LEU A 1 88 ? 6.556 4.954 -18.830 1.00 96.62 88 LEU A CA 1
ATOM 723 C C . LEU A 1 88 ? 5.928 5.069 -17.437 1.00 96.62 88 LEU A C 1
ATOM 725 O O . LEU A 1 88 ? 4.738 5.361 -17.339 1.00 96.62 88 LEU A O 1
ATOM 729 N N . PHE A 1 89 ? 6.709 4.903 -16.368 1.00 96.81 89 PHE A N 1
ATOM 730 C CA . PHE A 1 89 ? 6.225 5.054 -14.996 1.00 96.81 89 PHE A CA 1
ATOM 731 C C . PHE A 1 89 ? 5.769 6.488 -14.713 1.00 96.81 89 PHE A C 1
ATOM 733 O O . PHE A 1 89 ? 4.677 6.692 -14.179 1.00 96.81 89 PHE A O 1
ATOM 740 N N . VAL A 1 90 ? 6.561 7.490 -15.104 1.00 97.69 90 VAL A N 1
ATOM 741 C CA . VAL A 1 90 ? 6.207 8.910 -14.937 1.00 97.69 90 VAL A CA 1
ATOM 742 C C . VAL A 1 90 ? 4.935 9.245 -15.715 1.00 97.69 90 VAL A C 1
ATOM 744 O O . VAL A 1 90 ? 4.027 9.870 -15.174 1.00 97.69 90 VAL A O 1
ATOM 747 N N . ILE A 1 91 ? 4.818 8.787 -16.962 1.00 98.19 91 ILE A N 1
ATOM 748 C CA . ILE A 1 91 ? 3.614 9.026 -17.768 1.00 98.19 91 ILE A CA 1
ATOM 749 C C . ILE A 1 91 ? 2.398 8.346 -17.127 1.00 98.19 91 ILE A C 1
ATOM 751 O O . ILE A 1 91 ? 1.381 9.000 -16.904 1.00 98.19 91 ILE A O 1
ATOM 755 N N . ALA A 1 92 ? 2.498 7.060 -16.788 1.00 98.06 92 ALA A N 1
ATOM 756 C CA . ALA A 1 92 ? 1.388 6.298 -16.222 1.00 98.06 92 ALA A CA 1
ATOM 757 C C . ALA A 1 92 ? 0.921 6.871 -14.873 1.00 98.06 92 ALA A C 1
ATOM 759 O O . ALA A 1 92 ? -0.277 7.029 -14.640 1.00 98.06 92 ALA A O 1
AT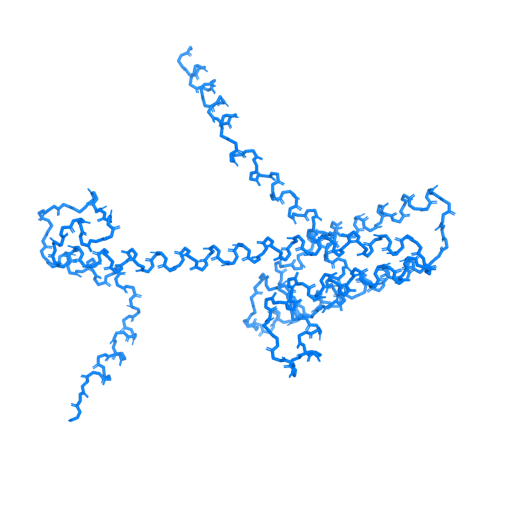OM 760 N N . SER A 1 93 ? 1.849 7.255 -13.997 1.00 97.88 93 SER A N 1
ATOM 761 C CA . SER A 1 93 ? 1.519 7.871 -12.705 1.00 97.88 93 SER A CA 1
ATOM 762 C C . SER A 1 93 ? 0.847 9.240 -12.862 1.00 97.88 93 SER A C 1
ATOM 764 O O . SER A 1 93 ? -0.119 9.520 -12.148 1.00 97.88 93 SER A O 1
ATOM 766 N N . LEU A 1 94 ? 1.275 10.067 -13.824 1.00 98.25 94 LEU A N 1
ATOM 767 C CA . LEU A 1 94 ? 0.592 11.323 -14.152 1.00 98.25 94 LEU A CA 1
ATOM 768 C C . LEU A 1 94 ? -0.816 11.081 -14.704 1.00 98.25 94 LEU A C 1
ATOM 770 O O . LEU A 1 94 ? -1.752 11.744 -14.257 1.00 98.25 94 LEU A O 1
ATOM 774 N N . VAL A 1 95 ? -0.989 10.101 -15.597 1.00 98.31 95 VAL A N 1
ATOM 775 C CA . VAL A 1 95 ? -2.306 9.707 -16.126 1.00 98.31 95 VAL A CA 1
ATOM 776 C C . VAL A 1 95 ? -3.251 9.321 -14.988 1.00 98.31 95 VAL A C 1
ATOM 778 O O . VAL A 1 95 ? -4.353 9.866 -14.905 1.00 98.31 95 VAL A O 1
ATOM 781 N N . HIS A 1 96 ? -2.810 8.471 -14.053 1.00 98.19 96 HIS A N 1
ATOM 782 C CA . HIS A 1 96 ? -3.617 8.111 -12.881 1.00 98.19 96 HIS A CA 1
ATOM 783 C C . HIS A 1 96 ? -3.965 9.327 -12.018 1.00 98.19 96 HIS A C 1
ATOM 785 O O . HIS A 1 96 ? -5.098 9.444 -11.553 1.00 98.19 96 HIS A O 1
ATOM 791 N N . ARG A 1 97 ? -3.041 10.279 -11.819 1.00 98.00 97 ARG A N 1
ATOM 792 C CA . ARG A 1 97 ? -3.356 11.512 -11.070 1.00 98.00 97 ARG A CA 1
ATOM 793 C C . ARG A 1 97 ? -4.370 12.387 -11.790 1.00 98.00 97 ARG A C 1
ATOM 795 O O . ARG A 1 97 ? -5.262 12.921 -11.131 1.00 98.00 97 ARG A O 1
ATOM 802 N N . THR A 1 98 ? -4.291 12.502 -13.111 1.00 98.12 98 THR A N 1
ATOM 803 C CA . THR A 1 98 ? -5.305 13.213 -13.895 1.00 98.12 98 THR A CA 1
ATOM 804 C C . THR A 1 98 ? -6.664 12.522 -13.790 1.00 98.12 98 THR A C 1
ATOM 806 O O . THR A 1 98 ? -7.664 13.204 -13.576 1.00 98.12 98 THR A O 1
ATOM 809 N N . MET A 1 99 ? -6.714 11.187 -13.844 1.00 97.88 99 MET A N 1
ATOM 810 C CA . MET A 1 99 ? -7.954 10.421 -13.658 1.00 97.88 99 MET A CA 1
ATOM 811 C C . MET A 1 99 ? -8.566 10.645 -12.269 1.00 97.88 99 MET A C 1
ATOM 813 O O . MET A 1 99 ? -9.754 10.952 -12.172 1.00 97.88 99 MET A O 1
ATOM 817 N N . ILE A 1 100 ? -7.760 10.596 -11.201 1.00 97.75 100 ILE A N 1
ATOM 818 C CA . ILE A 1 100 ? -8.212 10.902 -9.831 1.00 97.75 100 ILE A CA 1
ATOM 819 C C . ILE A 1 100 ? -8.772 12.323 -9.756 1.00 97.75 100 ILE A C 1
ATOM 821 O O . ILE A 1 100 ? -9.850 12.536 -9.205 1.00 97.75 100 ILE A O 1
ATOM 825 N N . PHE A 1 101 ? -8.071 13.298 -10.336 1.00 97.94 101 PHE A N 1
ATOM 826 C CA . PHE A 1 101 ? -8.522 14.686 -10.349 1.00 97.94 101 PHE A CA 1
ATOM 827 C C . PHE A 1 101 ? -9.863 14.842 -11.077 1.00 97.94 101 PHE A C 1
ATOM 829 O O . PHE A 1 101 ? -10.774 15.496 -10.569 1.00 97.94 101 PHE A O 1
ATOM 836 N N . MET A 1 102 ? -10.018 14.207 -12.241 1.00 98.00 102 MET A N 1
ATOM 837 C CA . MET A 1 102 ? -11.273 14.219 -12.995 1.00 98.00 102 MET A CA 1
ATOM 838 C C . MET A 1 102 ? -12.416 13.568 -12.210 1.00 98.00 102 MET A C 1
ATOM 840 O O . MET A 1 102 ? -13.508 14.134 -12.160 1.00 98.00 102 MET A O 1
ATOM 844 N N . ARG A 1 103 ? -12.160 12.436 -11.547 1.00 97.44 103 ARG A N 1
ATOM 845 C CA . ARG A 1 103 ? -13.139 11.742 -10.700 1.00 97.44 103 ARG A CA 1
ATOM 846 C C . ARG A 1 103 ? -13.572 12.588 -9.502 1.00 97.44 103 ARG A C 1
ATOM 848 O O . ARG A 1 103 ? -14.765 12.723 -9.241 1.00 97.44 103 ARG A O 1
ATOM 855 N N . ASN A 1 104 ? -12.629 13.254 -8.838 1.00 97.00 104 ASN A N 1
ATOM 856 C CA . ASN A 1 104 ? -12.921 14.152 -7.719 1.00 97.00 104 ASN A CA 1
ATOM 857 C C . ASN A 1 104 ? -13.781 15.350 -8.152 1.00 97.00 104 ASN A C 1
ATOM 859 O O . ASN A 1 104 ? -14.678 15.771 -7.421 1.00 97.00 104 ASN A O 1
ATOM 863 N N . ARG A 1 105 ? -13.580 15.876 -9.369 1.00 97.81 105 ARG A N 1
ATOM 864 C CA . ARG A 1 105 ? -14.455 16.930 -9.917 1.00 97.81 105 ARG A CA 1
ATOM 865 C C . ARG A 1 105 ? -15.883 16.448 -10.181 1.00 97.81 105 ARG A C 1
ATOM 867 O O . ARG A 1 105 ? -16.792 17.268 -10.141 1.00 97.81 105 ARG A O 1
ATOM 874 N N . ARG A 1 106 ? -16.086 15.149 -10.415 1.00 97.88 106 ARG A N 1
ATOM 875 C CA . ARG A 1 106 ? -17.409 14.529 -10.596 1.00 97.88 106 ARG A CA 1
ATOM 876 C C . ARG A 1 106 ? -18.101 14.154 -9.284 1.00 97.88 106 ARG A C 1
ATOM 878 O O . ARG A 1 106 ? -19.258 13.757 -9.330 1.00 97.88 106 ARG A O 1
ATOM 885 N N . GLN A 1 107 ? -17.428 14.300 -8.137 1.00 96.88 107 GLN A N 1
ATOM 886 C CA . GLN A 1 107 ? -17.955 13.926 -6.814 1.00 96.88 107 GLN A CA 1
ATOM 887 C C . GLN A 1 107 ? -18.357 12.440 -6.717 1.00 96.88 107 GLN A C 1
ATOM 889 O O . GLN A 1 107 ? -19.261 12.073 -5.966 1.00 96.88 107 GLN A O 1
ATOM 894 N N . GLU A 1 108 ? -17.685 11.566 -7.470 1.00 96.00 108 GLU A N 1
ATOM 895 C CA . GLU A 1 108 ? -17.900 10.123 -7.366 1.00 96.00 108 GLU A CA 1
ATOM 896 C C . GLU A 1 108 ? -17.386 9.628 -6.003 1.00 96.00 108 GLU A C 1
ATOM 898 O O . GLU A 1 108 ? -16.242 9.889 -5.619 1.00 96.00 108 GLU A O 1
ATOM 903 N N . LYS A 1 109 ? -18.234 8.916 -5.249 1.00 95.19 109 LYS A N 1
ATOM 904 C CA . LYS A 1 109 ? -17.856 8.337 -3.954 1.00 95.19 109 LYS A CA 1
ATOM 905 C C . LYS A 1 109 ? -16.866 7.195 -4.189 1.00 95.19 109 LYS A C 1
ATOM 907 O O . LYS A 1 109 ? -17.263 6.096 -4.560 1.00 95.19 109 LYS A O 1
ATOM 912 N N . TRP A 1 110 ? -15.582 7.454 -3.957 1.00 96.19 110 TRP A N 1
ATOM 913 C CA . TRP A 1 110 ? -14.518 6.455 -4.049 1.00 96.19 110 TRP A CA 1
ATOM 914 C C . TRP A 1 110 ? -13.708 6.397 -2.757 1.00 96.19 110 TRP A C 1
ATOM 916 O O . TRP A 1 110 ? -13.438 7.425 -2.131 1.00 96.19 110 TRP A O 1
ATOM 926 N N . HIS A 1 111 ? -13.280 5.200 -2.358 1.00 95.69 111 HIS A N 1
ATOM 927 C CA . HIS A 1 111 ? -12.506 5.038 -1.133 1.00 95.69 111 HIS A CA 1
ATOM 928 C C . HIS A 1 111 ? -11.118 5.683 -1.279 1.00 95.69 111 HIS A C 1
ATOM 930 O O . HIS A 1 111 ? -10.306 5.293 -2.122 1.00 95.69 111 HIS A O 1
ATOM 936 N N . SER A 1 112 ? -10.823 6.683 -0.445 1.00 96.50 112 SER A N 1
ATOM 937 C CA . SER A 1 112 ? -9.622 7.524 -0.585 1.00 96.50 112 SER A CA 1
ATOM 938 C C . SER A 1 112 ? -8.300 6.762 -0.418 1.00 96.50 112 SER A C 1
ATOM 940 O O . SER A 1 112 ? -7.299 7.135 -1.034 1.00 96.50 112 SER A O 1
ATOM 942 N N . TYR A 1 113 ? -8.301 5.676 0.359 1.00 95.50 113 TYR A N 1
ATOM 943 C CA . TYR A 1 113 ? -7.158 4.775 0.546 1.00 95.50 113 TYR A CA 1
ATOM 944 C C . TYR A 1 113 ? -7.200 3.534 -0.352 1.00 95.50 113 TYR A C 1
ATOM 946 O O . TYR A 1 113 ? -6.369 2.647 -0.180 1.00 95.50 113 TYR A O 1
ATOM 954 N N . SER A 1 114 ? -8.146 3.448 -1.299 1.00 96.12 114 SER A N 1
ATOM 955 C CA . SER A 1 114 ? -8.203 2.304 -2.213 1.00 96.12 114 SER A CA 1
ATOM 956 C C . SER A 1 114 ? -6.869 2.154 -2.955 1.00 96.12 114 SER A C 1
ATOM 958 O O . SER A 1 114 ? -6.402 3.122 -3.565 1.00 96.12 114 SER A O 1
ATOM 960 N N . PRO A 1 115 ? -6.253 0.962 -2.945 1.00 95.69 115 PRO A N 1
ATOM 961 C CA . PRO A 1 115 ? -5.016 0.718 -3.665 1.00 95.69 115 PRO A CA 1
ATOM 962 C C . PRO A 1 115 ? -5.238 0.508 -5.172 1.00 95.69 115 PRO A C 1
ATOM 964 O O . PRO A 1 115 ? -4.302 0.105 -5.856 1.00 95.69 115 PRO A O 1
ATOM 967 N N . GLY A 1 116 ? -6.452 0.755 -5.673 1.00 96.19 116 GLY A N 1
ATOM 968 C CA . GLY A 1 116 ? -6.846 0.514 -7.056 1.00 96.19 116 GLY A CA 1
ATOM 969 C C . GLY A 1 116 ? -7.281 -0.928 -7.311 1.00 96.19 116 GLY A C 1
ATOM 970 O O . GLY A 1 116 ? -7.032 -1.818 -6.493 1.00 96.19 116 GLY A O 1
ATOM 971 N N . VAL A 1 117 ? -7.924 -1.127 -8.458 1.00 96.31 117 VAL A N 1
ATOM 972 C CA . VAL A 1 117 ? -8.365 -2.423 -8.978 1.00 96.31 117 VAL A CA 1
ATOM 973 C C . VAL A 1 117 ? -7.246 -3.014 -9.832 1.00 96.31 117 VAL A C 1
ATOM 975 O O . VAL A 1 117 ? -6.691 -2.336 -10.699 1.00 96.31 117 VAL A O 1
ATOM 978 N N . GLY A 1 118 ? -6.871 -4.263 -9.566 1.00 96.38 118 GLY A N 1
ATOM 979 C CA . GLY A 1 118 ? -5.807 -4.950 -10.296 1.00 96.38 118 GLY A CA 1
ATOM 980 C C . GLY A 1 118 ? -6.250 -5.447 -11.671 1.00 96.38 118 GLY A C 1
ATOM 981 O O . GLY A 1 118 ? -7.313 -6.047 -11.817 1.00 96.38 118 GLY A O 1
ATOM 982 N N . TRP A 1 119 ? -5.394 -5.300 -12.684 1.00 96.88 119 TRP A N 1
ATOM 983 C CA . TRP A 1 119 ? -5.621 -5.913 -14.000 1.00 96.88 119 TRP A CA 1
ATOM 984 C C . TRP A 1 119 ? -5.735 -7.438 -13.912 1.00 96.88 119 TRP A C 1
ATOM 986 O O . TRP A 1 119 ? -6.515 -8.039 -14.648 1.00 96.88 119 TRP A O 1
ATOM 996 N N . LEU A 1 120 ? -4.995 -8.062 -12.986 1.00 95.38 120 LEU A N 1
ATOM 997 C CA . LEU A 1 120 ? -5.070 -9.504 -12.743 1.00 95.38 120 LEU A CA 1
ATOM 998 C C . LEU A 1 120 ? -6.427 -9.941 -12.201 1.00 95.38 120 LEU A C 1
ATOM 1000 O O . LEU A 1 120 ? -6.865 -11.037 -12.521 1.00 95.38 120 LEU A O 1
ATOM 1004 N N . GLU A 1 121 ? -7.097 -9.104 -11.415 1.00 94.94 121 GLU A N 1
ATOM 1005 C CA . GLU A 1 121 ? -8.439 -9.405 -10.922 1.00 94.94 121 GLU A CA 1
ATOM 1006 C C . GLU A 1 121 ? -9.442 -9.477 -12.073 1.00 94.94 121 GLU A C 1
ATOM 1008 O O . GLU A 1 121 ? -10.219 -10.423 -12.146 1.00 94.94 121 GLU A O 1
ATOM 1013 N N . ILE A 1 122 ? -9.368 -8.540 -13.022 1.00 95.56 122 ILE A N 1
ATOM 1014 C CA . ILE A 1 122 ? -10.194 -8.589 -14.233 1.00 95.56 122 ILE A CA 1
ATOM 1015 C C . ILE A 1 122 ? -9.824 -9.812 -15.077 1.00 95.56 122 ILE A C 1
ATOM 1017 O O . ILE A 1 122 ? -10.696 -10.573 -15.493 1.00 95.56 122 ILE A O 1
ATOM 1021 N N . ALA A 1 123 ? -8.529 -10.016 -15.328 1.00 95.62 123 ALA A N 1
ATOM 1022 C CA . ALA A 1 123 ? -8.047 -11.071 -16.214 1.00 95.62 123 ALA A CA 1
ATOM 1023 C C . ALA A 1 123 ? -8.314 -12.484 -15.669 1.00 95.62 123 ALA A C 1
ATOM 1025 O O . ALA A 1 123 ? -8.561 -13.403 -16.447 1.00 95.62 123 ALA A O 1
ATOM 1026 N N . LEU A 1 124 ? -8.269 -12.662 -14.345 1.00 95.12 124 LEU A N 1
ATOM 1027 C CA . LEU A 1 124 ? -8.506 -13.931 -13.651 1.00 95.12 124 LEU A CA 1
ATOM 1028 C C . LEU A 1 124 ? -9.892 -14.007 -13.001 1.00 95.12 124 LEU A C 1
ATOM 1030 O O . LEU A 1 124 ? -10.164 -14.972 -12.291 1.00 95.12 124 LEU A O 1
ATOM 1034 N N . GLY A 1 125 ? -10.782 -13.042 -13.248 1.00 92.19 125 GLY A N 1
ATOM 1035 C CA . GLY A 1 125 ? -12.115 -13.009 -12.636 1.00 92.19 125 GLY A CA 1
ATOM 1036 C C . GLY A 1 125 ? -12.943 -14.264 -12.930 1.00 92.19 125 GLY A C 1
ATOM 1037 O O . GLY A 1 125 ? -13.730 -14.707 -12.100 1.00 92.19 125 GLY A O 1
ATOM 1038 N N . TRP A 1 126 ? -12.690 -14.917 -14.067 1.00 95.69 126 TRP A N 1
ATOM 1039 C CA . TRP A 1 126 ? -13.312 -16.192 -14.439 1.00 95.69 126 TRP A CA 1
ATOM 1040 C C . TRP A 1 126 ? -12.909 -17.370 -13.533 1.00 95.69 126 TRP A C 1
ATOM 1042 O O . TRP A 1 126 ? -13.637 -18.359 -13.443 1.00 95.69 126 TRP A O 1
ATOM 1052 N N . LEU A 1 127 ? -11.775 -17.274 -12.834 1.00 94.06 127 LEU A N 1
ATOM 1053 C CA . LEU A 1 127 ? -11.227 -18.342 -11.997 1.00 94.06 127 LEU A CA 1
ATOM 1054 C C . LEU A 1 127 ? -11.808 -18.347 -10.569 1.00 94.06 127 LEU A C 1
ATOM 1056 O O . LEU A 1 127 ? -11.453 -19.217 -9.779 1.00 94.06 127 LEU A O 1
ATOM 1060 N N . HIS A 1 128 ? -12.700 -17.404 -10.230 1.00 94.19 128 HIS A N 1
ATOM 1061 C CA . HIS A 1 128 ? -13.342 -17.282 -8.907 1.00 94.19 128 HIS A CA 1
ATOM 1062 C C . HIS A 1 128 ? -12.348 -17.311 -7.729 1.00 94.19 128 HIS A C 1
ATOM 1064 O O . HIS A 1 128 ? -12.665 -17.769 -6.629 1.00 94.19 128 HIS A O 1
ATOM 1070 N N . LEU A 1 129 ? -11.119 -16.833 -7.948 1.00 94.31 129 LEU A N 1
ATOM 1071 C CA . LEU A 1 129 ? -10.131 -16.725 -6.884 1.00 94.31 129 LEU A CA 1
ATOM 1072 C C . LEU A 1 129 ? -10.522 -15.604 -5.922 1.00 94.31 129 LEU A C 1
ATOM 1074 O O . LEU A 1 129 ? -10.968 -14.536 -6.335 1.00 94.31 129 LEU A O 1
ATOM 1078 N N . SER A 1 130 ? -10.290 -15.827 -4.629 1.00 94.94 130 SER A N 1
ATOM 1079 C CA . SER A 1 130 ? -10.465 -14.782 -3.622 1.00 94.94 130 SER A CA 1
ATOM 1080 C C . SER A 1 130 ? -9.571 -13.577 -3.940 1.00 94.94 130 SER A C 1
ATOM 1082 O O . SER A 1 130 ? -8.364 -13.736 -4.155 1.00 94.94 130 SER A O 1
ATOM 1084 N N . HIS A 1 131 ? -10.144 -12.369 -3.902 1.00 93.38 131 HIS A N 1
ATOM 1085 C CA . HIS A 1 131 ? -9.416 -11.108 -4.089 1.00 93.38 131 HIS A CA 1
ATOM 1086 C C . HIS A 1 131 ? -8.178 -11.033 -3.184 1.00 93.38 131 HIS A C 1
ATOM 1088 O O . HIS A 1 131 ? -7.095 -10.660 -3.628 1.00 93.38 131 HIS A O 1
ATOM 1094 N N . SER A 1 132 ? -8.282 -11.494 -1.934 1.00 93.81 132 SER A N 1
ATOM 1095 C CA . SER A 1 132 ? -7.152 -11.505 -1.000 1.00 93.81 132 SER A CA 1
ATOM 1096 C C . SER A 1 132 ? -5.975 -12.337 -1.510 1.00 93.81 132 SER A C 1
ATOM 1098 O O . SER A 1 132 ? -4.827 -11.945 -1.318 1.00 93.81 132 SER A O 1
ATOM 1100 N N . VAL A 1 133 ? -6.230 -13.460 -2.189 1.00 95.94 133 VAL A N 1
ATOM 1101 C CA . VAL A 1 133 ? -5.171 -14.324 -2.736 1.00 95.94 133 VAL A CA 1
ATOM 1102 C C . VAL A 1 133 ? -4.477 -13.650 -3.917 1.00 95.94 133 VAL A C 1
ATOM 1104 O O . VAL A 1 133 ? -3.245 -13.647 -3.983 1.00 95.94 133 VAL A O 1
ATOM 1107 N N . ILE A 1 134 ? -5.251 -13.029 -4.813 1.00 95.94 134 ILE A N 1
ATOM 1108 C CA . ILE A 1 134 ? -4.708 -12.327 -5.983 1.00 95.94 134 ILE A CA 1
ATOM 1109 C C . ILE A 1 134 ? -3.785 -11.188 -5.533 1.00 95.94 134 ILE A C 1
ATOM 1111 O O . ILE A 1 134 ? -2.628 -11.116 -5.946 1.00 95.94 134 ILE A O 1
ATOM 1115 N N . TYR A 1 135 ? -4.269 -10.341 -4.625 1.00 95.31 135 TYR A N 1
ATOM 1116 C CA . TYR A 1 135 ? -3.572 -9.127 -4.203 1.00 95.31 135 TYR A CA 1
ATOM 1117 C C . TYR A 1 135 ? -2.353 -9.426 -3.325 1.00 95.31 135 TYR A C 1
ATOM 1119 O O . TYR A 1 135 ? -1.346 -8.723 -3.404 1.00 95.31 135 TYR A O 1
ATOM 1127 N N . ARG A 1 136 ? -2.438 -10.449 -2.466 1.00 95.94 136 ARG A N 1
ATOM 1128 C CA . ARG A 1 136 ? -1.384 -10.777 -1.498 1.00 95.94 136 ARG A CA 1
ATOM 1129 C C . ARG A 1 136 ? -0.277 -11.636 -2.090 1.00 95.94 136 ARG A C 1
ATOM 1131 O O . ARG A 1 136 ? 0.871 -11.481 -1.687 1.00 95.94 136 ARG A O 1
ATOM 1138 N N . PHE A 1 137 ? -0.613 -12.539 -3.010 1.00 97.31 137 PHE A N 1
ATOM 1139 C CA . PHE A 1 137 ? 0.332 -13.542 -3.498 1.00 97.31 137 PHE A CA 1
ATOM 1140 C C . PHE A 1 137 ? 0.567 -13.454 -5.001 1.00 97.31 137 PHE A C 1
ATOM 1142 O O . PHE A 1 137 ? 1.723 -13.396 -5.414 1.00 97.31 137 PHE A O 1
ATOM 1149 N N . LEU A 1 138 ? -0.488 -13.411 -5.822 1.00 97.44 138 LEU A N 1
ATOM 1150 C CA . LEU A 1 138 ? -0.315 -13.479 -7.278 1.00 97.44 138 LEU A CA 1
ATOM 1151 C C . LEU A 1 138 ? 0.322 -12.218 -7.860 1.00 97.44 138 LEU A C 1
ATOM 1153 O O . LEU A 1 138 ? 1.205 -12.337 -8.702 1.00 97.44 138 LEU A O 1
ATOM 1157 N N . GLU A 1 139 ? -0.065 -11.028 -7.401 1.00 97.25 139 GLU A N 1
ATOM 1158 C CA . GLU A 1 139 ? 0.548 -9.782 -7.872 1.00 97.25 139 GLU A CA 1
ATOM 1159 C C . GLU A 1 139 ? 2.055 -9.702 -7.555 1.00 97.25 139 GLU A C 1
ATOM 1161 O O . GLU A 1 139 ? 2.836 -9.567 -8.499 1.00 97.25 139 GLU A O 1
ATOM 1166 N N . PRO A 1 140 ? 2.520 -9.844 -6.292 1.00 98.25 140 PRO A N 1
ATOM 1167 C CA . PRO A 1 140 ? 3.954 -9.865 -5.996 1.00 98.25 140 PRO A CA 1
ATOM 1168 C C . PRO A 1 140 ? 4.703 -10.971 -6.739 1.00 98.25 140 PRO A C 1
ATOM 1170 O O . PRO A 1 140 ? 5.810 -10.740 -7.220 1.00 98.25 140 PRO A O 1
ATOM 1173 N N . LEU A 1 141 ? 4.100 -12.157 -6.870 1.00 98.31 141 LEU A N 1
ATOM 1174 C CA . LEU A 1 141 ? 4.711 -13.274 -7.585 1.00 98.31 141 LEU A CA 1
ATOM 1175 C C . LEU A 1 141 ? 4.875 -12.969 -9.077 1.00 98.31 141 LEU A C 1
ATOM 1177 O O . LEU A 1 141 ? 5.930 -13.248 -9.639 1.00 98.31 141 LEU A O 1
ATOM 1181 N N . LEU A 1 142 ? 3.873 -12.357 -9.712 1.00 98.00 142 LEU A N 1
ATOM 1182 C CA . LEU A 1 142 ? 3.955 -11.930 -11.107 1.00 98.00 142 LEU A CA 1
ATOM 1183 C C . LEU A 1 142 ? 5.092 -10.921 -11.303 1.00 98.00 142 LEU A C 1
ATOM 1185 O O . LEU A 1 142 ? 5.909 -11.088 -12.206 1.00 98.00 142 LEU A O 1
ATOM 1189 N N . VAL A 1 143 ? 5.193 -9.914 -10.429 1.00 98.44 143 VAL A N 1
ATOM 1190 C CA . VAL A 1 143 ? 6.287 -8.927 -10.470 1.00 98.44 143 VAL A CA 1
ATOM 1191 C C . VAL A 1 143 ? 7.643 -9.600 -10.262 1.00 98.44 143 VAL A C 1
ATOM 1193 O O . VAL A 1 143 ? 8.602 -9.253 -10.946 1.00 98.44 143 VAL A O 1
ATOM 1196 N N . LEU A 1 144 ? 7.727 -10.588 -9.368 1.00 98.56 144 LEU A N 1
ATOM 1197 C CA . LEU A 1 144 ? 8.956 -11.335 -9.107 1.00 98.56 144 LEU A CA 1
ATOM 1198 C C . LEU A 1 144 ? 9.403 -12.139 -10.336 1.00 98.56 144 LEU A C 1
ATOM 1200 O O . LEU A 1 144 ? 10.573 -12.088 -10.713 1.00 98.56 144 LEU A O 1
ATOM 1204 N N . VAL A 1 145 ? 8.471 -12.841 -10.988 1.00 98.31 145 VAL A N 1
ATOM 1205 C CA . VAL A 1 145 ? 8.734 -13.596 -12.225 1.00 98.31 145 VAL A CA 1
ATOM 1206 C C . VAL A 1 145 ? 9.181 -12.655 -13.341 1.00 98.31 145 VAL A C 1
ATOM 1208 O O . VAL A 1 145 ? 10.189 -12.922 -13.995 1.00 98.31 145 VAL A O 1
ATOM 1211 N N . LEU A 1 146 ? 8.491 -11.524 -13.520 1.00 97.88 146 LEU A N 1
ATOM 1212 C CA . LEU A 1 146 ? 8.912 -10.485 -14.460 1.00 97.88 146 LEU A CA 1
ATOM 1213 C C . LEU A 1 146 ? 10.313 -9.970 -14.124 1.00 97.88 146 LEU A C 1
ATOM 1215 O O . LEU A 1 146 ? 11.127 -9.819 -15.027 1.00 97.88 146 LEU A O 1
ATOM 1219 N N . GLY A 1 147 ? 10.635 -9.775 -12.845 1.00 97.88 147 GLY A N 1
ATOM 1220 C CA . GLY A 1 147 ? 11.968 -9.372 -12.405 1.00 97.88 147 GLY A CA 1
ATOM 1221 C C . GLY A 1 147 ? 13.063 -10.339 -12.847 1.00 97.88 147 GLY A C 1
ATOM 1222 O O . GLY A 1 147 ? 14.068 -9.898 -13.399 1.00 97.88 147 GLY A O 1
ATOM 1223 N N . PHE A 1 148 ? 12.853 -11.650 -12.703 1.00 98.19 148 PHE A N 1
ATOM 1224 C CA . PHE A 1 148 ? 13.806 -12.650 -13.197 1.00 98.19 148 PHE A CA 1
ATOM 1225 C C . PHE A 1 148 ? 13.922 -12.665 -14.727 1.00 98.19 148 PHE A C 1
ATOM 1227 O O . PHE A 1 148 ? 15.028 -12.807 -15.246 1.00 98.19 148 PHE A O 1
ATOM 1234 N N . ILE A 1 149 ? 12.817 -12.466 -15.453 1.00 97.38 149 ILE A N 1
ATOM 1235 C CA . ILE A 1 149 ? 12.836 -12.354 -16.921 1.00 97.38 149 ILE A CA 1
ATOM 1236 C C . ILE A 1 149 ? 13.632 -11.115 -17.351 1.00 97.38 149 ILE A C 1
ATOM 1238 O O . ILE A 1 149 ? 14.529 -11.211 -18.187 1.00 97.38 149 ILE A O 1
ATOM 1242 N N . PHE A 1 150 ? 13.349 -9.955 -16.752 1.00 95.44 150 PHE A N 1
ATOM 1243 C CA . PHE A 1 150 ? 14.054 -8.715 -17.060 1.00 95.44 150 PHE A CA 1
ATOM 1244 C C . PHE A 1 150 ? 15.518 -8.770 -16.649 1.00 95.44 150 PHE A C 1
ATOM 1246 O O . PHE A 1 150 ? 16.332 -8.181 -17.343 1.00 95.44 150 PHE A O 1
ATOM 1253 N N . MET A 1 151 ? 15.884 -9.522 -15.610 1.00 95.31 151 MET A N 1
ATOM 1254 C CA . MET A 1 151 ? 17.281 -9.669 -15.191 1.00 95.31 151 MET A CA 1
ATOM 1255 C C . MET A 1 151 ? 18.167 -10.278 -16.288 1.00 95.31 151 MET A C 1
ATOM 1257 O O . MET A 1 151 ? 19.347 -9.947 -16.361 1.00 95.31 151 MET A O 1
ATOM 1261 N N . ALA A 1 152 ? 17.602 -11.115 -17.167 1.00 95.12 152 ALA A N 1
ATOM 1262 C CA . ALA A 1 152 ? 18.311 -11.674 -18.319 1.00 95.12 152 ALA A CA 1
ATOM 1263 C C . ALA A 1 152 ? 18.509 -10.667 -19.471 1.00 95.12 152 ALA A C 1
ATOM 1265 O O . ALA A 1 152 ? 19.410 -10.846 -20.287 1.00 95.12 152 ALA A O 1
ATOM 1266 N N . ILE A 1 153 ? 17.673 -9.626 -19.551 1.00 93.12 153 ILE A N 1
ATOM 1267 C CA . ILE A 1 153 ? 17.717 -8.592 -20.601 1.00 93.12 153 ILE A CA 1
ATOM 1268 C C . ILE A 1 153 ? 18.532 -7.386 -20.121 1.00 93.12 153 ILE A C 1
ATOM 1270 O O . ILE A 1 153 ? 19.400 -6.877 -20.822 1.00 93.12 153 ILE A O 1
ATOM 1274 N N . ASP A 1 154 ? 18.220 -6.932 -18.913 1.00 91.75 154 ASP A N 1
ATOM 1275 C CA . ASP A 1 154 ? 18.742 -5.754 -18.245 1.00 91.75 154 ASP A CA 1
ATOM 1276 C C . ASP A 1 154 ? 18.799 -6.067 -16.740 1.00 91.75 154 ASP A C 1
ATOM 1278 O O . ASP A 1 154 ? 17.800 -6.005 -16.014 1.00 91.75 154 ASP A O 1
ATOM 1282 N N . GLY A 1 155 ? 19.985 -6.463 -16.267 1.00 91.25 155 GLY A N 1
ATOM 1283 C CA . GLY A 1 155 ? 20.190 -6.910 -14.885 1.00 91.25 155 GLY A CA 1
ATOM 1284 C C . GLY A 1 155 ? 19.779 -5.869 -13.840 1.00 91.25 155 GLY A C 1
ATOM 1285 O O . GLY A 1 155 ? 19.338 -6.220 -12.744 1.00 91.25 155 GLY A O 1
ATOM 1286 N N . VAL A 1 156 ? 19.867 -4.587 -14.191 1.00 91.69 156 VAL A N 1
ATOM 1287 C CA . VAL A 1 156 ? 19.536 -3.449 -13.330 1.00 91.69 156 VAL A CA 1
ATOM 1288 C C . VAL A 1 156 ? 18.030 -3.357 -13.158 1.00 91.69 156 VAL A C 1
ATOM 1290 O O . VAL A 1 156 ? 17.527 -3.339 -12.032 1.00 91.69 156 VAL A O 1
ATOM 1293 N N . LEU A 1 157 ? 17.313 -3.367 -14.281 1.00 93.44 157 LEU A N 1
ATOM 1294 C CA . LEU A 1 157 ? 15.861 -3.371 -14.298 1.00 93.44 157 LEU A CA 1
ATOM 1295 C C . LEU A 1 157 ? 15.309 -4.609 -13.586 1.00 93.44 157 LEU A C 1
ATOM 1297 O O . LEU A 1 157 ? 14.459 -4.484 -12.709 1.00 93.44 157 LEU A O 1
ATOM 1301 N N . GLY A 1 158 ? 15.835 -5.795 -13.896 1.00 95.38 158 GLY A N 1
ATOM 1302 C CA . GLY A 1 158 ? 15.424 -7.035 -13.239 1.00 95.38 158 GLY A CA 1
ATOM 1303 C C . GLY A 1 158 ? 15.610 -6.993 -11.724 1.00 95.38 158 GLY A C 1
ATOM 1304 O O . GLY A 1 158 ? 14.692 -7.332 -10.978 1.00 95.38 158 GLY A O 1
ATOM 1305 N N . THR A 1 159 ? 16.757 -6.489 -11.255 1.00 94.81 159 THR A N 1
ATOM 1306 C CA . THR A 1 159 ? 17.019 -6.303 -9.818 1.00 94.81 159 THR A CA 1
ATOM 1307 C C . THR A 1 159 ? 16.009 -5.347 -9.181 1.00 94.81 159 THR A C 1
ATOM 1309 O O . THR A 1 159 ? 15.486 -5.643 -8.106 1.00 94.81 159 THR A O 1
ATOM 1312 N N . TRP A 1 160 ? 15.676 -4.238 -9.851 1.00 96.12 160 TRP A N 1
ATOM 1313 C CA . TRP A 1 160 ? 14.651 -3.304 -9.376 1.00 96.12 160 TRP A CA 1
ATOM 1314 C C . TRP A 1 160 ? 13.281 -3.974 -9.220 1.00 96.12 160 TRP A C 1
ATOM 1316 O O . TRP A 1 160 ? 12.651 -3.852 -8.171 1.00 96.12 160 TRP A O 1
ATOM 1326 N N . PHE A 1 161 ? 12.841 -4.736 -10.226 1.00 97.56 161 PHE A N 1
ATOM 1327 C CA . PHE A 1 161 ? 11.575 -5.472 -10.178 1.00 97.56 161 PHE A CA 1
ATOM 1328 C C . PHE A 1 161 ? 11.545 -6.514 -9.056 1.00 97.56 161 PHE A C 1
ATOM 1330 O O . PHE A 1 161 ? 10.525 -6.640 -8.383 1.00 97.56 161 PHE A O 1
ATOM 1337 N N . VAL A 1 162 ? 12.652 -7.217 -8.793 1.00 98.31 162 VAL A N 1
ATOM 1338 C CA . VAL A 1 162 ? 12.747 -8.157 -7.662 1.00 98.31 162 VAL A CA 1
ATOM 1339 C C . VAL A 1 162 ? 12.577 -7.421 -6.327 1.00 98.31 162 VAL A C 1
ATOM 1341 O O . VAL A 1 162 ? 11.758 -7.826 -5.502 1.00 98.31 162 VAL A O 1
ATOM 1344 N N . ILE A 1 163 ? 13.284 -6.303 -6.121 1.00 97.62 163 ILE A N 1
ATOM 1345 C CA . ILE A 1 163 ? 13.154 -5.482 -4.901 1.00 97.62 163 ILE A CA 1
ATOM 1346 C C . ILE A 1 163 ? 11.719 -4.947 -4.755 1.00 97.62 163 ILE A C 1
ATOM 1348 O O . ILE A 1 163 ? 11.144 -4.971 -3.659 1.00 97.62 163 ILE A O 1
ATOM 1352 N N . ALA A 1 164 ? 11.116 -4.501 -5.858 1.00 98.06 164 ALA A N 1
ATOM 1353 C CA . ALA A 1 164 ? 9.742 -4.021 -5.884 1.00 98.06 164 ALA A CA 1
ATOM 1354 C C . ALA A 1 164 ? 8.721 -5.127 -5.597 1.00 98.06 164 ALA A C 1
ATOM 1356 O O . ALA A 1 164 ? 7.760 -4.873 -4.874 1.00 98.06 164 ALA A O 1
ATOM 1357 N N . ALA A 1 165 ? 8.948 -6.356 -6.068 1.00 98.56 165 ALA A N 1
ATOM 1358 C CA . ALA A 1 165 ? 8.103 -7.509 -5.773 1.00 98.56 165 ALA A CA 1
ATOM 1359 C C . ALA A 1 165 ? 8.077 -7.832 -4.273 1.00 98.56 165 ALA A C 1
ATOM 1361 O O . ALA A 1 165 ? 7.001 -7.996 -3.696 1.00 98.56 165 ALA A O 1
ATOM 1362 N N . PHE A 1 166 ? 9.242 -7.859 -3.616 1.00 98.38 166 PHE A N 1
ATOM 1363 C CA . PHE A 1 166 ? 9.316 -8.066 -2.165 1.00 98.38 166 PHE A CA 1
ATOM 1364 C C . PHE A 1 166 ? 8.655 -6.925 -1.393 1.00 98.38 166 PHE A C 1
ATOM 1366 O O . PHE A 1 166 ? 7.875 -7.172 -0.473 1.00 98.38 166 PHE A O 1
ATOM 1373 N N . SER A 1 167 ? 8.915 -5.679 -1.796 1.00 98.19 167 SER A N 1
ATOM 1374 C CA . SER A 1 167 ? 8.308 -4.501 -1.168 1.00 98.19 167 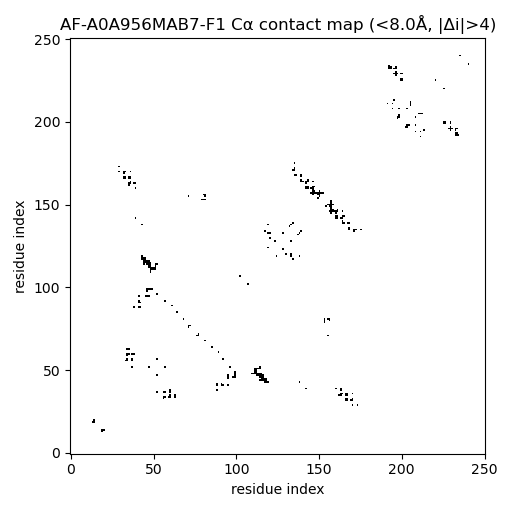SER A CA 1
ATOM 1375 C C . SER A 1 167 ? 6.784 -4.514 -1.297 1.00 98.19 167 SER A C 1
ATOM 1377 O O . SER A 1 167 ? 6.081 -4.262 -0.319 1.00 98.19 167 SER A O 1
ATOM 1379 N N . LEU A 1 168 ? 6.269 -4.880 -2.477 1.00 98.00 168 LEU A N 1
ATOM 1380 C CA . LEU A 1 168 ? 4.843 -5.063 -2.729 1.00 98.00 168 LEU A CA 1
ATOM 1381 C C . LEU A 1 168 ? 4.273 -6.175 -1.841 1.00 98.00 168 LEU A C 1
ATOM 1383 O O . LEU A 1 168 ? 3.286 -5.944 -1.151 1.00 98.00 168 LEU A O 1
ATOM 1387 N N . GLY A 1 169 ? 4.909 -7.348 -1.785 1.00 97.88 169 GLY A N 1
ATOM 1388 C CA . GLY A 1 169 ? 4.458 -8.462 -0.944 1.00 97.88 169 GLY A CA 1
ATOM 1389 C C . GLY A 1 169 ? 4.361 -8.095 0.539 1.00 97.88 169 GLY A C 1
ATOM 1390 O O . GLY A 1 169 ? 3.335 -8.341 1.175 1.00 97.88 169 GLY A O 1
ATOM 1391 N N . ILE A 1 170 ? 5.385 -7.426 1.075 1.00 96.81 170 ILE A N 1
ATOM 1392 C CA . ILE A 1 170 ? 5.399 -6.927 2.457 1.00 96.81 170 ILE A CA 1
ATOM 1393 C C . ILE A 1 170 ? 4.266 -5.925 2.682 1.00 96.81 170 ILE A C 1
ATOM 1395 O O . ILE A 1 170 ? 3.506 -6.056 3.642 1.00 96.81 170 ILE A O 1
ATOM 1399 N N . GLN A 1 171 ? 4.114 -4.940 1.796 1.00 95.88 171 GLN A N 1
ATOM 1400 C CA . GLN A 1 171 ? 3.083 -3.919 1.954 1.00 95.88 171 GLN A CA 1
ATOM 1401 C C . GLN A 1 171 ? 1.672 -4.524 1.916 1.00 95.88 171 GLN A C 1
ATOM 1403 O O . GLN A 1 171 ? 0.818 -4.134 2.712 1.00 95.88 171 GLN A O 1
ATOM 1408 N N . ARG A 1 172 ? 1.427 -5.498 1.031 1.00 95.81 172 ARG A N 1
ATOM 1409 C CA . ARG A 1 172 ? 0.139 -6.205 0.931 1.00 95.81 172 ARG A CA 1
ATOM 1410 C C . ARG A 1 172 ? -0.136 -7.051 2.164 1.00 95.81 172 ARG A C 1
ATOM 1412 O O . ARG A 1 172 ? -1.268 -7.083 2.639 1.00 95.81 172 ARG A O 1
ATOM 1419 N N . GLN A 1 173 ? 0.897 -7.680 2.715 1.00 96.25 173 GLN A N 1
ATOM 1420 C CA . GLN A 1 173 ? 0.788 -8.421 3.961 1.00 96.25 173 GLN A CA 1
ATOM 1421 C C . GLN A 1 173 ? 0.417 -7.512 5.138 1.00 96.25 173 GLN A C 1
ATOM 1423 O O . GLN A 1 173 ? -0.471 -7.860 5.915 1.00 96.25 173 GLN A O 1
ATOM 1428 N N . LEU A 1 174 ? 1.071 -6.353 5.259 1.00 94.12 174 LEU A N 1
ATOM 1429 C CA . LEU A 1 174 ? 0.777 -5.370 6.302 1.00 94.12 174 LEU A CA 1
ATOM 1430 C C . LEU A 1 174 ? -0.638 -4.805 6.155 1.00 94.12 174 LEU A C 1
ATOM 1432 O O . LEU A 1 174 ? -1.380 -4.793 7.131 1.00 94.12 174 LEU A O 1
ATOM 1436 N N . ALA A 1 175 ? -1.033 -4.416 4.939 1.00 92.62 175 ALA A N 1
ATOM 1437 C CA . ALA A 1 175 ? -2.377 -3.909 4.666 1.00 92.62 175 ALA A CA 1
ATOM 143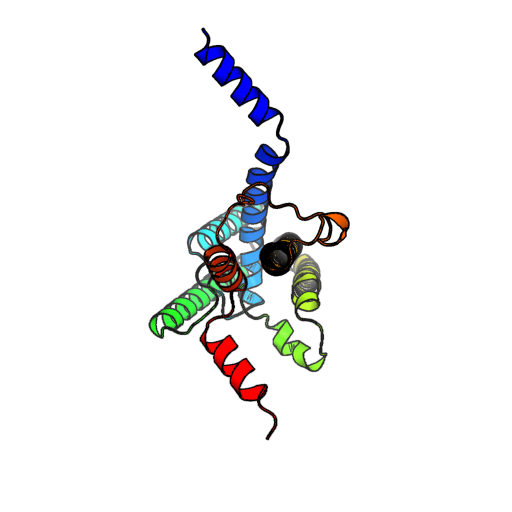8 C C . ALA A 1 175 ? -3.459 -4.925 5.063 1.00 92.62 175 ALA A C 1
ATOM 1440 O O . ALA A 1 175 ? -4.398 -4.566 5.765 1.00 92.62 175 ALA A O 1
ATOM 1441 N N . TYR A 1 176 ? -3.272 -6.202 4.714 1.00 94.62 176 TYR A N 1
ATOM 1442 C CA . TYR A 1 176 ? -4.181 -7.276 5.117 1.00 94.62 176 TYR A CA 1
ATOM 1443 C C . TYR A 1 176 ? -4.311 -7.398 6.642 1.00 94.62 176 TYR A C 1
ATOM 1445 O O . TYR A 1 176 ? -5.415 -7.561 7.156 1.00 94.62 176 TYR A O 1
ATOM 1453 N N . TYR A 1 177 ? -3.200 -7.320 7.381 1.00 94.50 177 TYR A N 1
ATOM 1454 C CA . TYR A 1 177 ? -3.254 -7.375 8.843 1.00 94.50 177 TYR A CA 1
ATOM 1455 C C . TYR A 1 177 ? -3.962 -6.158 9.439 1.00 94.50 177 TYR A C 1
ATOM 1457 O O . TYR A 1 177 ? -4.768 -6.323 10.349 1.00 94.50 177 TYR A O 1
ATOM 1465 N N . THR A 1 178 ? -3.705 -4.958 8.913 1.00 91.50 178 THR A N 1
ATOM 1466 C CA . THR A 1 178 ? -4.387 -3.736 9.356 1.00 91.50 178 THR A CA 1
ATOM 1467 C C . THR A 1 178 ? -5.890 -3.808 9.100 1.00 91.50 178 THR A C 1
ATOM 1469 O O . THR A 1 178 ? -6.666 -3.527 10.006 1.00 91.50 178 THR A O 1
ATOM 1472 N N . GLU A 1 179 ? -6.310 -4.231 7.906 1.00 90.75 179 GLU A N 1
ATOM 1473 C CA . GLU A 1 179 ? -7.729 -4.393 7.562 1.00 90.75 179 GLU A CA 1
ATOM 1474 C C . GLU A 1 179 ? -8.402 -5.459 8.432 1.00 90.75 179 GLU A C 1
ATOM 1476 O O . GLU A 1 179 ? -9.484 -5.230 8.966 1.00 90.75 179 GLU A O 1
ATOM 1481 N N . ARG A 1 180 ? -7.746 -6.607 8.638 1.00 93.81 180 ARG A N 1
ATOM 1482 C CA . ARG A 1 180 ? -8.272 -7.675 9.494 1.00 93.81 180 ARG A CA 1
ATOM 1483 C C . ARG A 1 180 ? -8.431 -7.224 10.943 1.00 93.81 180 ARG A C 1
ATOM 1485 O O . ARG A 1 180 ? -9.444 -7.550 11.547 1.00 93.81 180 ARG A O 1
ATOM 1492 N N . ASN A 1 181 ? -7.456 -6.505 11.492 1.00 92.69 181 ASN A N 1
ATOM 1493 C CA . ASN A 1 181 ? -7.548 -5.992 12.858 1.00 92.69 181 ASN A CA 1
ATOM 1494 C C . ASN A 1 181 ? -8.675 -4.964 12.977 1.00 92.69 181 ASN A C 1
ATOM 1496 O O . ASN A 1 181 ? -9.486 -5.086 13.878 1.00 92.69 181 ASN A O 1
ATOM 1500 N N . ALA A 1 182 ? -8.813 -4.054 12.008 1.00 89.88 182 ALA A N 1
ATOM 1501 C CA . ALA A 1 182 ? -9.919 -3.098 12.000 1.00 89.88 182 ALA A CA 1
ATOM 1502 C C . ALA A 1 182 ? -11.298 -3.785 11.956 1.00 89.88 182 ALA A C 1
ATOM 1504 O O . ALA A 1 182 ? -12.234 -3.326 12.600 1.00 89.88 182 ALA A O 1
ATOM 1505 N N . ILE A 1 183 ? -11.436 -4.894 11.218 1.00 90.44 183 ILE A N 1
ATOM 1506 C CA . ILE A 1 183 ? -12.673 -5.691 11.212 1.00 90.44 183 ILE A CA 1
ATOM 1507 C C . ILE A 1 183 ? -12.916 -6.345 12.578 1.00 90.44 183 ILE A C 1
ATOM 1509 O O . ILE A 1 183 ? -14.050 -6.342 13.049 1.00 90.44 183 ILE A O 1
ATOM 1513 N N . LEU A 1 184 ? -11.876 -6.898 13.211 1.00 91.12 184 LEU A N 1
ATOM 1514 C CA . LEU A 1 184 ? -11.989 -7.493 14.546 1.00 91.12 184 LEU A CA 1
ATOM 1515 C C . LEU A 1 184 ? -12.389 -6.448 15.592 1.00 91.12 184 LEU A C 1
ATOM 1517 O O . LEU A 1 184 ? -13.319 -6.700 16.343 1.00 91.12 184 LEU A O 1
ATOM 1521 N N . ASP A 1 185 ? -11.795 -5.255 15.555 1.00 92.12 185 ASP A N 1
ATOM 1522 C CA . ASP A 1 185 ? -12.139 -4.154 16.462 1.00 92.12 185 ASP A CA 1
ATOM 1523 C C . ASP A 1 185 ? -13.621 -3.745 16.326 1.00 92.12 185 ASP A C 1
ATOM 1525 O O . ASP A 1 185 ? -14.287 -3.435 17.313 1.00 92.12 185 ASP A O 1
ATOM 1529 N N . VAL A 1 186 ? -14.170 -3.770 15.102 1.00 86.62 186 VAL A N 1
ATOM 1530 C CA . VAL A 1 186 ? -15.600 -3.505 14.857 1.00 86.62 186 VAL A CA 1
ATOM 1531 C C . VAL A 1 186 ? -16.481 -4.618 15.427 1.00 86.62 186 VAL A C 1
ATOM 1533 O O . VAL A 1 186 ? -17.509 -4.318 16.030 1.00 86.62 186 VAL A O 1
ATOM 1536 N N . ILE A 1 187 ? -16.095 -5.884 15.251 1.00 85.62 187 ILE A N 1
ATOM 1537 C CA . ILE A 1 187 ? -16.827 -7.033 15.807 1.00 85.62 187 ILE A CA 1
ATOM 1538 C C . ILE A 1 187 ? -16.815 -6.977 17.338 1.00 85.62 187 ILE A C 1
ATOM 1540 O O . ILE A 1 187 ? -17.865 -7.117 17.962 1.00 85.62 187 ILE A O 1
ATOM 1544 N N . ASP A 1 188 ? -15.660 -6.711 17.943 1.00 89.81 188 ASP A N 1
ATOM 1545 C CA . ASP A 1 188 ? -15.518 -6.616 19.396 1.00 89.81 188 ASP A CA 1
ATOM 1546 C C . ASP A 1 188 ? -16.341 -5.445 19.947 1.00 89.81 188 ASP A C 1
ATOM 1548 O O . ASP A 1 188 ? -17.075 -5.611 20.917 1.00 89.81 188 ASP A O 1
ATOM 1552 N N . SER A 1 189 ? -16.341 -4.294 19.266 1.00 85.44 189 SER A N 1
ATOM 1553 C CA . SER A 1 189 ? -17.188 -3.154 19.638 1.00 85.44 189 SER A CA 1
ATOM 1554 C C . SER A 1 189 ? -18.690 -3.478 19.583 1.00 85.44 189 SER A C 1
ATOM 1556 O O . SER A 1 189 ? -19.453 -2.993 20.425 1.00 85.44 189 SER A O 1
ATOM 1558 N N . GLN A 1 190 ? -19.131 -4.310 18.633 1.00 86.50 190 GLN A N 1
ATOM 1559 C CA . GLN A 1 190 ? -20.519 -4.788 18.573 1.00 86.50 190 GLN A CA 1
ATOM 1560 C C . GLN A 1 190 ? -20.840 -5.724 19.744 1.00 86.50 190 GLN A C 1
ATOM 1562 O O . GLN A 1 190 ? -21.848 -5.523 20.420 1.00 86.50 190 GLN A O 1
ATOM 1567 N N . ILE A 1 191 ? -19.961 -6.687 20.034 1.00 86.38 191 ILE A N 1
ATOM 1568 C CA . ILE A 1 191 ? -20.124 -7.629 21.152 1.00 86.38 191 ILE A CA 1
ATOM 1569 C C . ILE A 1 191 ? -20.170 -6.880 22.488 1.00 86.38 191 ILE A C 1
ATOM 1571 O O . ILE A 1 191 ? -21.048 -7.141 23.310 1.00 86.38 191 ILE A O 1
ATOM 1575 N N . GLU A 1 192 ? -19.266 -5.922 22.701 1.00 86.75 192 GLU A N 1
ATOM 1576 C CA . GLU A 1 192 ? -19.265 -5.072 23.892 1.00 86.75 192 GLU A CA 1
ATOM 1577 C C . GLU A 1 192 ? -20.580 -4.299 24.006 1.00 86.75 192 GLU A C 1
ATOM 1579 O O . GLU A 1 192 ? -21.193 -4.291 25.068 1.00 86.75 192 GLU A O 1
ATOM 1584 N N . SER A 1 193 ? -21.073 -3.715 22.912 1.00 85.88 193 SER A N 1
ATOM 1585 C CA . SER A 1 193 ? -22.339 -2.970 22.900 1.00 85.88 193 SER A CA 1
ATOM 1586 C C . SER A 1 193 ? -23.548 -3.845 23.262 1.00 85.88 193 SER A C 1
ATOM 1588 O O . SER A 1 193 ? -24.418 -3.428 24.034 1.00 85.88 193 SER A O 1
ATOM 1590 N N . GLU A 1 194 ? -23.588 -5.084 22.770 1.00 84.19 194 GLU A N 1
ATOM 1591 C CA . GLU A 1 194 ? -24.623 -6.065 23.111 1.00 84.19 194 GLU A CA 1
ATOM 1592 C C . GLU A 1 194 ? -24.538 -6.509 24.576 1.00 84.19 194 GLU A C 1
ATOM 1594 O O . GLU A 1 194 ? -25.549 -6.538 25.289 1.00 84.19 194 GLU A O 1
ATOM 1599 N N . GLN A 1 195 ? -23.329 -6.807 25.058 1.00 86.75 195 GLN A N 1
ATOM 1600 C CA . GLN A 1 195 ? -23.096 -7.184 26.451 1.00 86.75 195 GLN A CA 1
ATOM 1601 C C . GLN A 1 195 ? -23.466 -6.042 27.394 1.00 86.75 195 GLN A C 1
ATOM 1603 O O . GLN A 1 195 ? -24.148 -6.275 28.394 1.00 86.75 195 GLN A O 1
ATOM 1608 N N . ILE A 1 196 ? -23.116 -4.806 27.032 1.00 84.56 196 ILE A N 1
ATOM 1609 C CA . ILE A 1 196 ? -23.486 -3.592 27.753 1.00 84.56 196 ILE A CA 1
ATOM 1610 C C . ILE A 1 196 ? -25.005 -3.480 27.889 1.00 84.56 196 ILE A C 1
ATOM 1612 O O . ILE A 1 196 ? -25.517 -3.285 28.995 1.00 84.56 196 ILE A O 1
ATOM 1616 N N . ALA A 1 197 ? -25.739 -3.668 26.792 1.00 82.69 197 ALA A N 1
ATOM 1617 C CA . ALA A 1 197 ? -27.195 -3.641 26.818 1.00 82.69 197 ALA A CA 1
ATOM 1618 C C . ALA A 1 197 ? -27.780 -4.753 27.709 1.00 82.69 197 ALA A C 1
ATOM 1620 O O . ALA A 1 197 ? -28.715 -4.493 28.468 1.00 82.69 197 ALA A O 1
ATOM 1621 N N . SER A 1 198 ? -27.215 -5.967 27.669 1.00 81.19 198 SER A N 1
ATOM 1622 C CA . SER A 1 198 ? -27.691 -7.091 28.489 1.00 81.19 198 SER A CA 1
ATOM 1623 C C . SER A 1 198 ? -27.468 -6.876 29.992 1.00 81.19 198 SER A C 1
ATOM 1625 O O . SER A 1 198 ? -28.374 -7.125 30.785 1.00 81.19 198 SER A O 1
ATOM 1627 N N . VAL A 1 199 ? -26.313 -6.333 30.394 1.00 82.75 199 VAL A N 1
ATOM 1628 C CA . VAL A 1 199 ? -26.002 -6.039 31.804 1.00 82.75 199 VAL A CA 1
ATOM 1629 C C . VAL A 1 199 ? -26.922 -4.942 32.338 1.00 82.75 199 VAL A C 1
ATOM 1631 O O . VAL A 1 199 ? -27.436 -5.055 33.448 1.00 82.75 199 VAL A O 1
ATOM 1634 N N . LEU A 1 200 ? -27.182 -3.901 31.538 1.00 80.94 200 LEU A N 1
ATOM 1635 C CA . LEU A 1 200 ? -28.066 -2.798 31.926 1.00 80.94 200 LEU A CA 1
ATOM 1636 C C . LEU A 1 200 ? -29.526 -3.229 32.106 1.00 80.94 200 LEU A C 1
ATOM 1638 O O . LEU A 1 200 ? -30.212 -2.689 32.9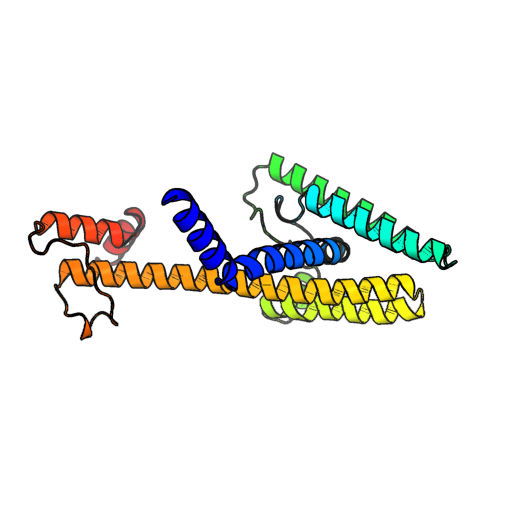76 1.00 80.94 200 LEU A O 1
ATOM 1642 N N . MET A 1 201 ? -30.007 -4.157 31.273 1.00 78.75 201 MET A N 1
ATOM 1643 C CA . MET A 1 201 ? -31.404 -4.599 31.296 1.00 78.75 201 MET A CA 1
ATOM 1644 C C . MET A 1 201 ? -31.671 -5.719 32.303 1.00 78.75 201 MET A C 1
ATOM 1646 O O . MET A 1 201 ? -32.736 -5.729 32.917 1.00 78.75 201 MET A O 1
ATOM 1650 N N . GLU A 1 202 ? -30.739 -6.659 32.459 1.00 80.88 202 GLU A N 1
ATOM 1651 C CA . GLU A 1 202 ? -31.014 -7.942 33.115 1.00 80.88 202 GLU A CA 1
ATOM 1652 C C . GLU A 1 202 ? -30.175 -8.200 34.377 1.00 80.88 202 GLU A C 1
ATOM 1654 O O . GLU A 1 202 ? -30.373 -9.225 35.022 1.00 80.88 202 GLU A O 1
ATOM 1659 N N . ASP A 1 203 ? -29.261 -7.290 34.746 1.00 79.06 203 ASP A N 1
ATOM 1660 C CA . ASP A 1 203 ? -28.371 -7.410 35.920 1.00 79.06 203 ASP A CA 1
ATOM 1661 C C . ASP A 1 203 ? -27.642 -8.770 35.978 1.00 79.06 203 ASP A C 1
ATOM 1663 O O . ASP A 1 203 ? -27.452 -9.369 37.040 1.00 79.06 203 ASP A O 1
ATOM 1667 N N . ARG A 1 204 ? -27.268 -9.300 34.801 1.00 79.75 204 ARG A N 1
ATOM 1668 C CA . ARG A 1 204 ? -26.632 -10.619 34.697 1.00 79.75 204 ARG A CA 1
ATOM 1669 C C . ARG A 1 204 ? -25.264 -10.620 35.392 1.00 79.75 204 ARG A C 1
ATOM 1671 O O . ARG A 1 204 ? -24.489 -9.672 35.232 1.00 79.75 204 ARG A O 1
ATOM 1678 N N . PRO A 1 205 ? -24.921 -11.689 36.132 1.00 78.25 205 PRO A N 1
ATOM 1679 C CA . PRO A 1 205 ? -23.626 -11.805 36.787 1.00 78.25 205 PRO A CA 1
ATOM 1680 C C . PRO A 1 205 ? -22.487 -11.948 35.765 1.00 78.25 205 PRO A C 1
ATOM 1682 O O . PRO A 1 205 ? -22.652 -12.519 34.690 1.00 78.25 205 PRO A O 1
ATOM 1685 N N . VAL A 1 206 ? -21.288 -11.496 36.148 1.00 78.88 206 VAL A N 1
ATOM 1686 C CA . VAL A 1 206 ? -20.059 -11.458 35.317 1.00 78.88 206 VAL A CA 1
ATOM 1687 C C . VAL A 1 206 ? -19.696 -12.808 34.680 1.00 78.88 206 VAL A C 1
ATOM 1689 O O . VAL A 1 206 ? -19.065 -12.881 33.626 1.00 78.88 206 VAL A O 1
ATOM 1692 N N . THR A 1 207 ? -20.098 -13.902 35.324 1.00 80.88 207 THR A N 1
ATOM 1693 C CA . THR A 1 207 ? -19.890 -15.271 34.842 1.00 80.88 207 THR A CA 1
ATOM 1694 C C . THR A 1 207 ? -20.652 -15.579 33.554 1.00 80.88 207 THR A C 1
ATOM 1696 O O . THR A 1 207 ? -20.252 -16.479 32.824 1.00 80.88 207 THR A O 1
ATOM 1699 N N . GLU A 1 208 ? -21.727 -14.843 33.266 1.00 80.31 208 GLU A N 1
ATOM 1700 C CA . GLU A 1 208 ? -22.571 -15.025 32.079 1.00 80.31 208 GLU A CA 1
ATOM 1701 C C . GLU A 1 208 ? -22.263 -14.009 30.968 1.00 80.31 208 GLU A C 1
ATOM 1703 O O . GLU A 1 208 ? -22.658 -14.213 29.823 1.00 80.31 208 GLU A O 1
ATOM 1708 N N . THR A 1 209 ? -21.517 -12.941 31.268 1.00 73.81 209 THR A N 1
ATOM 1709 C CA . THR A 1 209 ? -21.213 -11.832 30.342 1.00 73.81 209 THR A CA 1
ATOM 1710 C C . THR A 1 209 ? -19.843 -11.972 29.673 1.00 73.81 209 THR A C 1
ATOM 1712 O O . THR A 1 209 ? -19.205 -10.979 29.340 1.00 73.81 209 THR A O 1
ATOM 1715 N N . ALA A 1 210 ? -19.349 -13.206 29.510 1.00 77.00 210 ALA A N 1
ATOM 1716 C CA . ALA A 1 210 ? -18.016 -13.506 28.968 1.00 77.00 210 ALA A CA 1
ATOM 1717 C C . ALA A 1 210 ? -16.863 -12.729 29.650 1.00 77.00 210 ALA A C 1
ATOM 1719 O O . ALA A 1 210 ? -15.842 -12.444 29.028 1.00 77.00 210 ALA A O 1
ATOM 1720 N N . GLY A 1 211 ? -17.010 -12.396 30.939 1.00 72.19 211 GLY A N 1
ATOM 1721 C CA . GLY A 1 211 ? -16.007 -11.650 31.705 1.00 72.19 211 GLY A CA 1
ATOM 1722 C C . GLY A 1 211 ? -16.099 -10.126 31.585 1.00 72.19 211 GLY A C 1
ATOM 1723 O O . GLY A 1 211 ? -15.260 -9.425 32.152 1.00 72.19 211 GLY A O 1
ATOM 1724 N N . PHE A 1 212 ? -17.114 -9.593 30.902 1.00 75.44 212 PHE A N 1
ATOM 1725 C CA . PHE A 1 212 ? -17.335 -8.155 30.803 1.00 75.44 212 PHE A CA 1
ATOM 1726 C C . PHE A 1 212 ? -17.881 -7.584 32.119 1.00 75.44 212 PHE A C 1
ATOM 1728 O O . PHE A 1 212 ? -18.886 -8.065 32.651 1.00 75.44 212 PHE A O 1
ATOM 1735 N N . THR A 1 213 ? -17.226 -6.543 32.646 1.00 75.06 213 THR A N 1
ATOM 1736 C CA . THR A 1 213 ? -17.630 -5.853 33.882 1.00 75.06 213 THR A CA 1
ATOM 1737 C C . THR A 1 213 ? -17.728 -4.350 33.659 1.00 75.06 213 THR A C 1
ATOM 1739 O O . THR A 1 213 ? -16.765 -3.699 33.260 1.00 75.06 213 THR A O 1
ATOM 1742 N N . MET A 1 214 ? -18.888 -3.767 33.962 1.00 70.44 214 MET A N 1
ATOM 1743 C CA . MET A 1 214 ? -19.027 -2.314 34.010 1.00 70.44 214 MET A CA 1
ATOM 1744 C C . MET A 1 214 ? -18.670 -1.800 35.396 1.00 70.44 214 MET A C 1
ATOM 1746 O O . MET A 1 214 ? -19.454 -1.923 36.332 1.00 70.44 214 MET A O 1
ATOM 1750 N N . MET A 1 215 ? -17.509 -1.163 35.527 1.00 70.38 215 MET A N 1
ATOM 1751 C CA . MET A 1 215 ? -17.154 -0.472 36.771 1.00 70.38 215 MET A CA 1
ATOM 1752 C C . MET A 1 215 ? -17.868 0.882 36.938 1.00 70.38 215 MET A C 1
ATOM 1754 O O . MET A 1 215 ? -17.884 1.422 38.038 1.00 70.38 215 MET A O 1
ATOM 1758 N N . ALA A 1 216 ? -18.445 1.440 35.866 1.00 71.06 216 ALA A N 1
ATOM 1759 C CA . ALA A 1 216 ? -18.887 2.838 35.825 1.00 71.06 216 ALA A CA 1
ATOM 1760 C C . ALA A 1 216 ? -20.397 3.070 36.017 1.00 71.06 216 ALA A C 1
ATOM 1762 O O . ALA A 1 216 ? -20.808 4.220 36.163 1.00 71.06 216 ALA A O 1
ATOM 1763 N N . VAL A 1 217 ? -21.236 2.029 36.008 1.00 72.31 217 VAL A N 1
ATOM 1764 C CA . VAL A 1 217 ? -22.688 2.209 36.163 1.00 72.31 217 VAL A CA 1
ATOM 1765 C C . VAL A 1 217 ? -23.050 2.153 37.641 1.00 72.31 217 VAL A C 1
ATOM 1767 O O . VAL A 1 217 ? -22.892 1.118 38.290 1.00 72.31 217 VAL A O 1
ATOM 1770 N N . ASP A 1 218 ? -23.537 3.276 38.175 1.00 77.81 218 ASP A N 1
ATOM 1771 C CA . ASP A 1 218 ? -24.081 3.328 39.531 1.00 77.81 218 ASP A CA 1
ATOM 1772 C C . ASP A 1 218 ? -25.245 2.333 39.647 1.00 77.81 218 ASP A C 1
ATOM 1774 O O . ASP A 1 218 ? -26.201 2.358 38.862 1.00 77.81 218 ASP A O 1
ATOM 1778 N N . LYS A 1 219 ? -25.178 1.456 40.654 1.00 76.81 219 LYS A N 1
ATOM 1779 C CA . LYS A 1 219 ? -26.234 0.479 40.948 1.00 76.81 219 LYS A CA 1
ATOM 1780 C C . LYS A 1 219 ? -27.591 1.158 41.150 1.00 76.81 219 LYS A C 1
ATOM 1782 O O . LYS A 1 219 ? -28.612 0.565 40.799 1.00 76.81 219 LYS A O 1
ATOM 1787 N N . ASN A 1 220 ? -27.590 2.400 41.637 1.00 83.69 220 ASN A N 1
ATOM 1788 C CA . ASN A 1 220 ? -28.785 3.183 41.946 1.00 83.69 220 ASN A CA 1
ATOM 1789 C C . ASN A 1 220 ? -29.340 3.991 40.762 1.00 83.69 220 ASN A C 1
ATOM 1791 O O . ASN A 1 220 ? -30.278 4.766 40.951 1.00 83.69 220 ASN A O 1
ATOM 1795 N N . MET A 1 221 ? -28.796 3.832 39.551 1.00 84.06 221 MET A N 1
ATOM 1796 C CA . MET A 1 221 ? -29.311 4.523 38.366 1.00 84.06 221 MET A CA 1
ATOM 1797 C C . MET A 1 221 ? -30.797 4.169 38.117 1.00 84.06 221 MET A C 1
ATOM 1799 O O . MET A 1 221 ? -31.139 2.977 38.113 1.00 84.06 221 MET A O 1
ATOM 1803 N N . PRO A 1 222 ? -31.685 5.162 37.892 1.00 88.62 222 PRO A N 1
ATOM 1804 C CA . PRO A 1 222 ? -33.094 4.934 37.579 1.00 88.62 222 PRO A CA 1
ATOM 1805 C C . PRO A 1 222 ? -33.289 3.987 36.388 1.00 88.62 222 PRO A C 1
ATOM 1807 O O . PRO A 1 222 ? -32.555 4.032 35.402 1.00 88.62 222 PRO A O 1
ATOM 1810 N N . VAL A 1 223 ? -34.325 3.145 36.449 1.00 84.19 223 VAL A N 1
ATOM 1811 C CA . VAL A 1 223 ? -34.605 2.128 35.416 1.00 84.19 223 VAL A CA 1
ATOM 1812 C C . VAL A 1 223 ? -34.828 2.753 34.033 1.00 84.19 223 VAL A C 1
ATOM 1814 O O . VAL A 1 223 ? -34.420 2.174 33.028 1.00 84.19 223 VAL A O 1
ATOM 1817 N N . GLU A 1 224 ? -35.441 3.937 33.960 1.00 83.25 224 GLU A N 1
ATOM 1818 C CA . GLU A 1 224 ? -35.630 4.646 32.687 1.00 83.25 224 GLU A CA 1
ATOM 1819 C C . GLU A 1 224 ? -34.309 5.118 32.072 1.00 83.25 224 GLU A C 1
ATOM 1821 O O . GLU A 1 224 ? -34.110 4.970 30.868 1.00 83.25 224 GLU A O 1
ATOM 1826 N N . GLU A 1 225 ? -33.366 5.603 32.883 1.00 84.31 225 GLU A N 1
ATOM 1827 C CA . GLU A 1 225 ? -32.034 5.986 32.404 1.00 84.31 225 GLU A CA 1
ATOM 1828 C C . GLU A 1 225 ? -31.252 4.768 31.903 1.00 84.31 225 GLU A C 1
ATOM 1830 O O . GLU A 1 225 ? -30.654 4.831 30.827 1.00 84.31 225 GLU A O 1
ATOM 1835 N N . LYS A 1 226 ? -31.338 3.627 32.606 1.00 79.44 226 LYS A N 1
ATOM 1836 C CA . LYS A 1 226 ? -30.749 2.355 32.148 1.00 79.44 226 LYS A CA 1
ATOM 1837 C C . LYS A 1 226 ? -31.322 1.913 30.800 1.00 79.44 226 LYS A C 1
ATOM 1839 O O . LYS A 1 226 ? -30.565 1.492 29.927 1.00 79.44 226 LYS A O 1
ATOM 1844 N N . LYS A 1 227 ? -32.641 2.042 30.600 1.00 78.69 227 LYS A N 1
ATOM 1845 C CA . LYS A 1 227 ? -33.296 1.734 29.316 1.00 78.69 227 LYS A CA 1
ATOM 1846 C C . LYS A 1 227 ? -32.832 2.670 28.203 1.00 78.69 227 LYS A C 1
ATOM 1848 O O . LYS A 1 227 ? -32.492 2.187 27.128 1.00 78.69 227 LYS A O 1
ATOM 1853 N N . ASN A 1 228 ? -32.767 3.974 28.463 1.00 80.69 228 ASN A N 1
ATOM 1854 C CA . ASN A 1 228 ? -32.307 4.955 27.480 1.00 80.69 228 ASN A CA 1
ATOM 1855 C C . ASN A 1 228 ? -30.845 4.714 27.078 1.00 80.69 228 ASN A C 1
ATOM 1857 O O . ASN A 1 228 ? -30.530 4.723 25.890 1.00 80.69 228 ASN A O 1
ATOM 1861 N N . LEU A 1 229 ? -29.969 4.413 28.041 1.00 78.00 229 LEU A N 1
ATOM 1862 C CA . LEU A 1 229 ? -28.582 4.024 27.773 1.00 78.00 229 LEU A CA 1
ATOM 1863 C C . LEU A 1 229 ? -28.505 2.736 26.951 1.00 78.00 229 LEU A C 1
ATOM 1865 O O . LEU A 1 229 ? -27.787 2.694 25.957 1.00 78.00 229 LEU A O 1
ATOM 1869 N N . ALA A 1 230 ? -29.276 1.706 27.303 1.00 76.12 230 ALA A N 1
ATOM 1870 C CA . ALA A 1 230 ? -29.284 0.453 26.553 1.00 76.12 230 ALA A CA 1
ATOM 1871 C C . ALA A 1 230 ? -29.770 0.635 25.100 1.00 76.12 230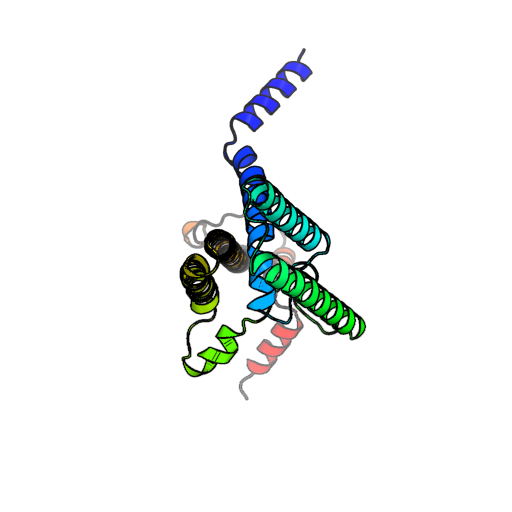 ALA A C 1
ATOM 1873 O O . ALA A 1 230 ? -29.243 -0.014 24.199 1.00 76.12 230 ALA A O 1
ATOM 1874 N N . VAL A 1 231 ? -30.726 1.539 24.849 1.00 77.50 231 VAL A N 1
ATOM 1875 C CA . VAL A 1 231 ? -31.161 1.910 23.489 1.00 77.50 231 VAL A CA 1
ATOM 1876 C C . VAL A 1 231 ? -30.055 2.653 22.733 1.00 77.50 231 VAL A C 1
ATOM 1878 O O . VAL A 1 231 ? -29.818 2.346 21.568 1.00 77.50 231 VAL A O 1
ATOM 1881 N N . MET A 1 232 ? -29.332 3.570 23.387 1.00 73.19 232 MET A N 1
ATOM 1882 C CA . MET A 1 232 ? -28.189 4.267 22.777 1.00 73.19 232 MET A CA 1
ATOM 1883 C C . MET A 1 232 ? -27.047 3.307 22.412 1.00 73.19 232 MET A C 1
ATOM 1885 O O . MET A 1 232 ? -26.494 3.411 21.320 1.00 73.19 232 MET A O 1
ATOM 1889 N N . PHE A 1 233 ? -26.714 2.358 23.292 1.00 70.94 233 PHE A N 1
ATOM 1890 C CA . PHE A 1 233 ? -25.652 1.375 23.048 1.00 70.94 233 PHE A CA 1
ATOM 1891 C C . PHE A 1 233 ? -26.038 0.309 22.028 1.00 70.94 233 PHE A C 1
ATOM 1893 O O . PHE A 1 233 ? -25.172 -0.161 21.302 1.00 70.94 233 PHE A O 1
ATOM 1900 N N . LYS A 1 234 ? -27.326 -0.034 21.899 1.00 70.00 234 LYS A N 1
ATOM 1901 C CA . LYS A 1 234 ? -27.775 -0.954 20.845 1.00 70.00 234 LYS A CA 1
ATOM 1902 C C . LYS A 1 234 ? -27.527 -0.429 19.434 1.00 70.00 234 LYS A C 1
ATOM 1904 O O . LYS A 1 234 ? -27.602 -1.230 18.511 1.00 70.00 234 LYS A O 1
ATOM 1909 N N . GLY A 1 235 ? -27.226 0.863 19.258 1.00 63.78 235 GLY A N 1
ATOM 1910 C CA . GLY A 1 235 ? -26.620 1.392 18.033 1.00 63.78 235 GLY A CA 1
ATOM 1911 C C . GLY A 1 235 ? -27.401 1.122 16.745 1.00 63.78 235 GLY A C 1
ATOM 1912 O O . GLY A 1 235 ? -26.862 1.302 15.656 1.00 63.78 235 GLY A O 1
ATOM 1913 N N . LEU A 1 236 ? -28.658 0.690 16.837 1.00 57.56 236 LEU A N 1
ATOM 1914 C CA . LEU A 1 236 ? -29.529 0.606 15.688 1.00 57.56 236 LEU A CA 1
ATOM 1915 C C . LEU A 1 236 ? -29.934 2.034 15.362 1.00 57.56 236 LEU A C 1
ATOM 1917 O O . LEU A 1 236 ? -30.563 2.714 16.176 1.00 57.56 236 LEU A O 1
ATOM 1921 N N . ASP A 1 237 ? -29.562 2.473 14.158 1.00 57.41 237 ASP A N 1
ATOM 1922 C CA . ASP A 1 237 ? -30.223 3.600 13.514 1.00 57.41 237 ASP A CA 1
ATOM 1923 C C . ASP A 1 237 ? -31.735 3.397 13.724 1.00 57.41 237 ASP A C 1
ATOM 1925 O O . ASP A 1 237 ? -32.242 2.316 13.392 1.00 57.41 237 ASP A O 1
ATOM 1929 N N . PRO A 1 238 ? -32.463 4.350 14.330 1.00 58.56 238 PRO A N 1
ATOM 1930 C CA . PRO A 1 238 ? -33.889 4.194 14.607 1.00 58.56 238 PRO A CA 1
ATOM 1931 C C . PRO A 1 238 ? -34.693 3.794 13.358 1.00 58.56 238 PRO A C 1
ATOM 1933 O O . PRO A 1 238 ? -35.738 3.164 13.484 1.00 58.56 238 PRO A O 1
ATOM 1936 N N . VAL A 1 239 ? -34.177 4.078 12.154 1.00 57.66 239 VAL A N 1
ATOM 1937 C CA . VAL A 1 239 ? -34.733 3.633 10.868 1.00 57.66 239 VAL A CA 1
ATOM 1938 C C . VAL A 1 239 ? -34.668 2.108 10.670 1.00 57.66 239 VAL A C 1
ATOM 1940 O O . VAL A 1 239 ? -35.601 1.527 10.122 1.00 57.66 239 VAL A O 1
ATOM 1943 N N . LEU A 1 240 ? -33.598 1.441 11.112 1.00 52.50 240 LEU A N 1
ATOM 1944 C CA . LEU A 1 240 ? -33.459 -0.020 11.033 1.00 52.50 240 LEU A CA 1
ATOM 1945 C C . LEU A 1 240 ? -34.313 -0.729 12.091 1.00 52.50 240 LEU A C 1
ATOM 1947 O O . LEU A 1 240 ? -34.892 -1.770 11.795 1.00 52.50 240 LEU A O 1
ATOM 1951 N N . LEU A 1 241 ? -34.451 -0.135 13.281 1.00 57.50 241 LEU A N 1
ATOM 1952 C CA . LEU A 1 241 ? -35.407 -0.600 14.294 1.00 57.50 241 LEU A CA 1
ATOM 1953 C C . LEU A 1 241 ? -36.851 -0.524 13.775 1.00 57.50 241 LEU A C 1
ATOM 1955 O O . LEU A 1 241 ? -37.572 -1.513 13.854 1.00 57.50 241 LEU A O 1
ATOM 1959 N N . ASP A 1 242 ? -37.245 0.598 13.162 1.00 67.44 242 ASP A N 1
ATOM 1960 C CA . ASP A 1 242 ? -38.590 0.782 12.588 1.00 67.44 242 ASP A CA 1
ATOM 1961 C C . ASP A 1 242 ? -38.862 -0.153 11.388 1.00 67.44 242 ASP A C 1
ATOM 1963 O O . ASP A 1 242 ? -40.002 -0.550 11.144 1.00 67.44 242 ASP A O 1
ATOM 1967 N N . ALA A 1 243 ? -37.826 -0.546 10.637 1.00 63.47 243 ALA A N 1
ATOM 1968 C CA . ALA A 1 243 ? -37.942 -1.546 9.573 1.00 63.47 243 ALA A CA 1
ATOM 1969 C C . ALA A 1 243 ? -38.125 -2.971 10.128 1.00 63.47 243 ALA A C 1
ATOM 1971 O O . ALA A 1 243 ? -38.960 -3.720 9.623 1.00 63.47 243 ALA A O 1
ATOM 1972 N N . MET A 1 244 ? -37.396 -3.328 11.190 1.00 55.09 244 MET A N 1
ATOM 1973 C CA . MET A 1 244 ? -37.515 -4.634 11.850 1.00 55.09 244 MET A CA 1
ATOM 1974 C C . MET A 1 244 ? -38.853 -4.795 12.584 1.00 55.09 244 MET A C 1
ATOM 1976 O O . MET A 1 244 ? -39.463 -5.860 12.504 1.00 55.09 244 MET A O 1
ATOM 1980 N N . ASP A 1 245 ? -39.355 -3.738 13.228 1.00 70.00 245 ASP A N 1
ATOM 1981 C CA . ASP A 1 245 ? -40.664 -3.755 13.895 1.00 70.00 245 ASP A CA 1
ATOM 1982 C C . ASP A 1 245 ? -41.825 -3.892 12.893 1.00 70.00 245 ASP A C 1
ATOM 1984 O O . ASP A 1 245 ? -42.838 -4.517 13.204 1.00 70.00 245 ASP A O 1
ATOM 1988 N N . LYS A 1 246 ? -41.679 -3.379 11.661 1.00 71.94 246 LYS A N 1
ATOM 1989 C CA . LYS A 1 246 ? -42.676 -3.556 10.587 1.00 71.94 246 LYS A CA 1
ATOM 1990 C C . LYS A 1 246 ? -42.677 -4.956 9.975 1.00 71.94 246 LYS A C 1
ATOM 1992 O O . LYS A 1 246 ? -43.733 -5.405 9.540 1.00 71.94 246 LYS A O 1
ATOM 1997 N N . GLU A 1 247 ? -41.540 -5.649 9.943 1.00 57.19 247 GLU A N 1
ATOM 1998 C CA . GLU A 1 247 ? -41.467 -7.048 9.488 1.00 57.19 247 GLU A CA 1
ATOM 1999 C C . GLU A 1 247 ? -41.893 -8.053 10.572 1.00 57.19 247 GLU A C 1
ATOM 2001 O O . GLU A 1 247 ? -42.331 -9.157 10.253 1.00 57.19 247 GLU A O 1
ATOM 2006 N N . ALA A 1 248 ? -41.822 -7.672 11.851 1.00 50.31 248 ALA A N 1
ATOM 2007 C CA . ALA A 1 248 ? -42.188 -8.522 12.984 1.00 50.31 248 ALA A CA 1
ATOM 2008 C C . ALA A 1 248 ? -43.700 -8.572 13.292 1.00 50.31 248 ALA A C 1
ATOM 2010 O O . ALA A 1 248 ? -44.096 -9.245 14.245 1.00 50.31 248 ALA A O 1
ATOM 2011 N N . VAL A 1 249 ? -44.553 -7.905 12.503 1.00 44.53 249 VAL A N 1
ATOM 2012 C CA . VAL A 1 249 ? -46.015 -8.056 12.583 1.00 44.53 249 VAL A CA 1
ATOM 2013 C C . VAL A 1 249 ? -46.450 -9.165 11.614 1.00 44.53 249 VAL A C 1
ATOM 2015 O O . VAL A 1 249 ? -46.600 -8.897 10.420 1.00 44.53 249 VAL A O 1
ATOM 2018 N N . PRO A 1 250 ? -46.654 -10.417 12.069 1.00 50.31 250 PRO A N 1
ATOM 2019 C CA . PRO A 1 250 ? -47.332 -11.408 11.246 1.00 50.31 250 PRO A CA 1
ATOM 2020 C C . PRO A 1 250 ? -48.768 -10.939 10.974 1.00 50.31 250 PRO A C 1
ATOM 2022 O O . PRO A 1 250 ? -49.445 -10.444 11.878 1.00 50.31 250 PRO A O 1
ATOM 2025 N N . ALA A 1 251 ? -49.191 -11.074 9.716 1.00 49.97 251 ALA A N 1
ATOM 2026 C CA . ALA A 1 251 ? -50.563 -10.831 9.272 1.00 49.97 251 ALA A CA 1
ATOM 2027 C C . ALA A 1 251 ? -51.581 -11.738 9.983 1.00 49.97 251 ALA A C 1
ATOM 2029 O O . ALA A 1 251 ? -51.228 -12.905 10.281 1.00 49.97 251 ALA A O 1
#

Mean predicted aligned error: 7.86 Å

Foldseek 3Di:
DVVVVVVVVVVVVCVPPPCNVVVVVVVVLLLVLLLLQLLCLLVFFADAADQSLDPVSPVSNLVVLVVLLVVVVVVVCVDDCSVVSSVVSVVSSVVRVVVNVVCVVVVDDDDRNHSGDGPCCVVCVVVVDDPLCCQQPVVLVVLLVVLVVVCVRPVSSSVSSNSNSVSSNVSSVVVVVVVVVVVVVVVVLQLLLQLLLCCLQPVDDCVPSVNDDDPPDDPPDDNVVSVVSNVVSNPPPVVVVVVVVVVPDDD

Sequence (251 aa):
MKRQIETEKQAALILLDPYGVLQPLLFFFQAVTGWVSVTVEVFLRFDFGERYLSWLRLYFAYCLIVWFVFFNALANNLGGWVGTVIGLFVIASLVHRTMIFMRNRRQEKWHSYSPGVGWLEIALGWLHLSHSVIYRFLEPLLVLVLGFIFMAIDGVLGTWFVIAAFSLGIQRQLAYYTERNAILDVIDSQIESEQIASVLMEDRPVTETAGFTMMAVDKNMPVEEKKNLAVMFKGLDPVLLDAMDKEAVPA

Radius of gyration: 26.53 Å; Cα contacts (8 Å, |Δi|>4): 194; chains: 1; bounding box: 80×37×64 Å